Protein AF-A0A1V8U234-F1 (afdb_monomer_lite)

Secondary structure (DSSP, 8-state):
---EEEEEEEEEEEEE-SSPPSBTTB--EEEEEEEEEEPTTS-EEE-TTEEEEEEE--GGG-TTTSEEEE-STT--EEEEESS-EEEEEEEEETT--GGG-EEEEEEE-SSS-SEEEEEEEEEESS--THHHHHHHHTS-------------------------------S---HHHHHHHGGGS-HHHHHHHHHHHHHH--TT--EEEETTTTEEEE-GGGS-HHHHHHHHHHHH--S-STTTEEEEEEE--HHHHHHTTSS-EEEEEEEGGG----S-GGGEEEEEESTT-TTS--EEEEEETTT--EEEEEETTSTTEEEEEGGG-S-HHHHHTTTS--EEE-GGG--TTS-TTGGG--EE-SS---TTS--

pLDDT: mean 82.85, std 17.62, range [24.89, 98.62]

Radius of gyration: 27.38 Å; chains: 1; bounding box: 75×71×63 Å

Structure (mmCIF, N/CA/C/O backbone):
data_AF-A0A1V8U234-F1
#
_entry.id   AF-A0A1V8U234-F1
#
loop_
_atom_site.group_PDB
_atom_site.id
_atom_site.type_symbol
_atom_site.label_atom_id
_atom_site.label_alt_id
_atom_site.label_comp_id
_atom_site.label_asym_id
_atom_site.label_entity_id
_atom_site.label_seq_id
_atom_site.pdbx_PDB_ins_code
_atom_site.Cartn_x
_atom_site.Cartn_y
_atom_site.Cartn_z
_atom_site.occupancy
_atom_site.B_iso_or_equiv
_atom_site.auth_seq_id
_atom_site.auth_comp_id
_atom_site.auth_asym_id
_atom_site.auth_atom_id
_atom_site.pdbx_PDB_model_num
ATOM 1 N N . MET A 1 1 ? 33.376 5.254 -7.070 1.00 62.22 1 MET A N 1
ATOM 2 C CA . MET A 1 1 ? 32.441 5.385 -8.199 1.00 62.22 1 MET A CA 1
ATOM 3 C C . MET A 1 1 ? 31.078 5.696 -7.618 1.00 62.22 1 MET A C 1
ATOM 5 O O . MET A 1 1 ? 30.794 5.140 -6.557 1.00 62.22 1 MET A O 1
ATOM 9 N N . PRO A 1 2 ? 30.295 6.611 -8.207 1.00 80.62 2 PRO A N 1
ATOM 10 C C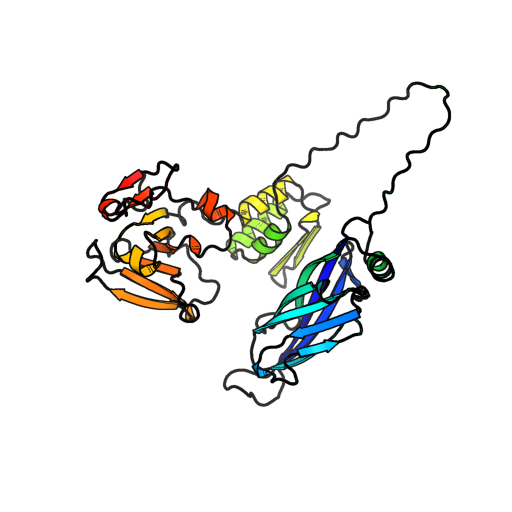A . PRO A 1 2 ? 28.938 6.859 -7.734 1.00 80.62 2 PRO A CA 1
ATOM 11 C C . PRO A 1 2 ? 28.095 5.583 -7.801 1.00 80.62 2 PRO A C 1
ATOM 13 O O . PRO A 1 2 ? 28.374 4.679 -8.593 1.00 80.62 2 PRO A O 1
ATOM 16 N N . ASP A 1 3 ? 27.076 5.521 -6.950 1.00 86.75 3 ASP A N 1
ATOM 17 C CA . ASP A 1 3 ? 26.073 4.465 -7.011 1.00 86.75 3 ASP A CA 1
ATOM 18 C C . ASP A 1 3 ? 25.327 4.541 -8.345 1.00 86.75 3 ASP A C 1
ATOM 20 O O . ASP A 1 3 ? 25.022 5.624 -8.851 1.00 86.75 3 ASP A O 1
ATOM 24 N N . VAL A 1 4 ? 25.041 3.378 -8.920 1.00 88.44 4 VAL A N 1
ATOM 25 C CA . VAL A 1 4 ? 24.368 3.266 -10.214 1.00 88.44 4 VAL A CA 1
ATOM 26 C C . VAL A 1 4 ? 22.965 2.745 -9.982 1.00 88.44 4 VAL A C 1
ATOM 28 O O . VAL A 1 4 ? 22.791 1.665 -9.422 1.00 88.44 4 VAL A O 1
ATOM 31 N N . LYS A 1 5 ? 21.960 3.500 -10.421 1.00 87.12 5 LYS A N 1
ATOM 32 C CA . LYS A 1 5 ? 20.565 3.058 -10.398 1.00 87.12 5 LYS A CA 1
ATOM 33 C C . LYS A 1 5 ? 20.181 2.436 -11.734 1.00 87.12 5 LYS A C 1
ATOM 35 O O . LYS A 1 5 ? 20.564 2.949 -12.788 1.00 87.12 5 LYS A O 1
ATOM 40 N N . ARG A 1 6 ? 19.431 1.342 -11.695 1.00 88.56 6 ARG A N 1
ATOM 41 C CA . ARG A 1 6 ? 18.785 0.745 -12.868 1.00 88.56 6 ARG A CA 1
ATOM 42 C C . ARG A 1 6 ? 17.349 0.397 -12.533 1.00 88.56 6 ARG A C 1
ATOM 44 O O . ARG A 1 6 ? 16.979 0.306 -11.365 1.00 88.56 6 ARG A O 1
ATOM 51 N N . THR A 1 7 ? 16.585 0.172 -13.583 1.00 89.19 7 THR A N 1
ATOM 52 C CA . THR A 1 7 ? 15.202 -0.251 -13.499 1.00 89.19 7 THR A CA 1
ATOM 53 C C . THR A 1 7 ? 15.121 -1.689 -13.990 1.00 89.19 7 THR A C 1
ATOM 55 O O . THR A 1 7 ? 15.463 -1.969 -15.137 1.00 89.19 7 THR A O 1
ATOM 58 N N . VAL A 1 8 ? 14.719 -2.605 -13.114 1.00 92.88 8 VAL A N 1
ATOM 59 C CA . VAL A 1 8 ? 14.462 -4.007 -13.454 1.00 92.88 8 VAL A CA 1
ATOM 60 C C . VAL A 1 8 ? 12.980 -4.154 -13.757 1.00 92.88 8 VAL A C 1
ATOM 62 O O . VAL A 1 8 ? 12.147 -3.806 -12.923 1.00 92.88 8 VAL A O 1
ATOM 65 N N . ARG A 1 9 ? 12.643 -4.679 -14.932 1.00 92.00 9 ARG A N 1
ATOM 66 C CA . ARG A 1 9 ? 11.273 -5.033 -15.296 1.00 92.00 9 ARG A CA 1
ATOM 67 C C . ARG A 1 9 ? 11.098 -6.544 -15.212 1.00 92.00 9 ARG A C 1
ATOM 69 O O . ARG A 1 9 ? 11.869 -7.301 -15.799 1.00 92.00 9 ARG A O 1
ATOM 76 N N . VAL A 1 10 ? 10.082 -6.960 -14.469 1.00 96.19 10 VAL A N 1
ATOM 77 C CA . VAL A 1 10 ? 9.633 -8.345 -14.341 1.00 96.19 10 VAL A CA 1
ATOM 78 C C . VAL A 1 10 ? 8.378 -8.489 -15.186 1.00 96.19 10 VAL A C 1
ATOM 80 O O . VAL A 1 10 ? 7.399 -7.795 -14.921 1.00 96.19 10 VAL A O 1
ATOM 83 N N . ILE A 1 11 ? 8.414 -9.354 -16.193 1.00 96.88 11 ILE A N 1
ATOM 84 C CA . ILE A 1 11 ? 7.283 -9.613 -17.091 1.00 96.88 11 ILE A CA 1
ATOM 85 C C . ILE A 1 11 ? 6.742 -10.994 -16.771 1.00 96.88 11 ILE A C 1
ATOM 87 O O . ILE A 1 11 ? 7.500 -11.967 -16.825 1.00 96.88 11 ILE A O 1
ATOM 91 N N . THR A 1 12 ? 5.449 -11.064 -16.479 1.00 96.62 12 THR A N 1
ATOM 92 C CA . THR A 1 12 ? 4.739 -12.297 -16.163 1.00 96.62 12 THR A CA 1
ATOM 93 C C . THR A 1 12 ? 3.673 -12.550 -17.207 1.00 96.62 12 THR A C 1
ATOM 95 O O . THR A 1 12 ? 2.811 -11.713 -17.454 1.00 96.62 12 THR A O 1
ATOM 98 N N . GLN A 1 13 ? 3.721 -13.730 -17.809 1.00 97.75 13 GLN A N 1
ATOM 99 C CA . GLN A 1 13 ? 2.705 -14.211 -18.734 1.00 97.75 13 GLN A CA 1
ATOM 100 C C . GLN A 1 13 ? 1.992 -15.398 -18.116 1.00 97.75 13 GLN A C 1
ATOM 102 O O . GLN A 1 13 ? 2.629 -16.260 -17.509 1.00 97.75 13 GLN A O 1
ATOM 107 N N . GLN A 1 14 ? 0.684 -15.485 -18.314 1.00 95.38 14 GLN A N 1
ATOM 108 C CA . GLN A 1 14 ? -0.130 -16.565 -17.780 1.00 95.38 14 GLN A CA 1
ATOM 109 C C . GLN A 1 14 ? -1.243 -16.970 -18.745 1.00 95.38 14 GLN A C 1
ATOM 111 O O . GLN A 1 14 ? -1.728 -16.180 -19.554 1.00 95.38 14 GLN A O 1
ATOM 116 N N . ARG A 1 15 ? -1.652 -18.235 -18.658 1.00 95.94 15 ARG A N 1
ATOM 117 C CA . ARG A 1 15 ? -2.829 -18.761 -19.353 1.00 95.94 15 ARG A CA 1
ATOM 118 C C . ARG A 1 15 ? -3.456 -19.905 -18.574 1.00 95.94 15 ARG A C 1
ATOM 120 O O . ARG A 1 15 ? -2.747 -20.674 -17.923 1.00 95.94 15 ARG A O 1
ATOM 127 N N . THR A 1 16 ? -4.768 -20.070 -18.700 1.00 94.69 16 THR A N 1
ATOM 128 C CA . THR A 1 16 ? -5.447 -21.299 -18.276 1.00 94.69 16 THR A CA 1
ATOM 129 C C . THR A 1 16 ? -4.976 -22.489 -19.108 1.00 94.69 16 THR A C 1
ATOM 131 O O . THR A 1 16 ? -4.555 -22.350 -20.257 1.00 94.69 16 THR A O 1
ATOM 134 N N . THR A 1 17 ? -5.016 -23.668 -18.501 1.00 94.62 17 THR A N 1
ATOM 135 C CA . THR A 1 17 ? -4.657 -24.944 -19.127 1.00 94.62 17 THR A CA 1
ATOM 136 C C . THR A 1 17 ? -5.837 -25.903 -19.057 1.00 94.62 17 THR A C 1
ATOM 138 O O . THR A 1 17 ? -6.695 -25.755 -18.189 1.00 94.62 17 THR A O 1
ATOM 141 N N . ASP A 1 18 ? -5.845 -26.908 -19.930 1.00 93.50 18 ASP A N 1
ATOM 142 C CA . ASP A 1 18 ? -6.872 -27.961 -19.948 1.00 93.50 18 ASP A CA 1
ATOM 143 C C . ASP A 1 18 ? -6.606 -29.075 -18.915 1.00 93.50 18 ASP A C 1
ATOM 145 O O . ASP A 1 18 ? -7.195 -30.154 -18.973 1.00 93.50 18 ASP A O 1
ATOM 149 N N . GLU A 1 19 ? -5.674 -28.852 -17.985 1.00 92.75 19 GLU A N 1
ATOM 150 C CA . GLU A 1 19 ? -5.349 -29.816 -16.938 1.00 92.75 19 GLU A CA 1
ATOM 151 C C . GLU A 1 19 ? -6.458 -29.885 -15.891 1.00 92.75 19 GLU A C 1
ATOM 153 O O . GLU A 1 19 ? -7.070 -28.876 -15.531 1.00 92.75 19 GLU A O 1
ATOM 158 N N . THR A 1 20 ? -6.696 -31.093 -15.376 1.00 89.81 20 THR A N 1
ATOM 159 C CA . THR A 1 20 ? -7.667 -31.313 -14.306 1.00 89.81 20 THR A CA 1
ATOM 160 C C . THR A 1 20 ? -7.315 -30.433 -13.101 1.00 89.81 20 THR A C 1
ATOM 162 O O . THR A 1 20 ? -6.185 -30.523 -12.616 1.00 89.81 20 THR A O 1
ATOM 165 N N . PRO A 1 21 ? -8.254 -29.614 -12.594 1.00 89.00 21 PRO A N 1
ATOM 166 C CA . PRO A 1 21 ? -8.040 -28.805 -11.401 1.00 89.00 21 PRO A CA 1
ATOM 167 C C . PRO A 1 21 ? -7.545 -29.640 -10.218 1.00 89.00 21 PRO A C 1
ATOM 169 O O . PRO A 1 21 ? -8.205 -30.594 -9.808 1.00 89.00 21 PRO A O 1
ATOM 172 N N . GLU A 1 22 ? -6.400 -29.263 -9.647 1.00 87.19 22 GLU A N 1
ATOM 173 C CA . GLU A 1 22 ? -5.920 -29.847 -8.386 1.00 87.19 22 GLU A CA 1
ATOM 174 C C . GLU A 1 22 ? -6.758 -29.372 -7.189 1.00 87.19 22 GLU A C 1
ATOM 176 O O . GLU A 1 22 ? -6.854 -30.068 -6.179 1.00 87.19 22 GLU A O 1
ATOM 181 N N . GLN A 1 23 ? -7.390 -28.202 -7.320 1.00 85.25 23 GLN A N 1
ATOM 182 C CA . GLN A 1 23 ? -8.265 -27.598 -6.325 1.00 85.25 23 GLN A CA 1
ATOM 183 C C . GLN A 1 23 ? -9.633 -27.312 -6.954 1.00 85.25 23 GLN A C 1
ATOM 185 O O . GLN A 1 23 ? -9.739 -26.645 -7.984 1.00 85.25 23 GLN A O 1
ATOM 190 N N . GLU A 1 24 ? -10.698 -27.803 -6.321 1.00 87.19 24 GLU A N 1
ATOM 191 C CA . GLU A 1 24 ? -12.065 -27.602 -6.804 1.00 87.19 24 GLU A CA 1
ATOM 192 C C . GLU A 1 24 ? -12.396 -26.104 -6.909 1.00 87.19 24 GLU A C 1
ATOM 194 O O . GLU A 1 24 ? -12.175 -25.341 -5.968 1.00 87.19 24 GLU A O 1
ATOM 199 N N . GLY A 1 25 ? -12.907 -25.686 -8.071 1.00 85.88 25 GLY A N 1
ATOM 200 C CA . GLY A 1 25 ? -13.257 -24.292 -8.362 1.00 85.88 25 GLY A CA 1
ATOM 201 C C . GLY A 1 25 ? -12.123 -23.425 -8.922 1.00 85.88 25 GLY A C 1
ATOM 202 O O . GLY A 1 25 ? -12.400 -22.300 -9.333 1.00 85.88 25 GLY A O 1
ATOM 203 N N . PHE A 1 26 ? -10.883 -23.926 -9.004 1.00 88.06 26 PHE A N 1
ATOM 204 C CA . PHE A 1 26 ? -9.732 -23.148 -9.477 1.00 88.06 26 PHE A CA 1
ATOM 205 C C . PHE A 1 26 ? -9.058 -23.810 -10.689 1.00 88.06 26 PHE A C 1
ATOM 207 O O . PHE A 1 26 ? -8.500 -24.900 -10.556 1.00 88.06 26 PHE A O 1
ATOM 214 N N . PRO A 1 27 ? -9.085 -23.186 -11.883 1.00 92.06 27 PRO A N 1
ATOM 215 C CA . PRO A 1 27 ? -8.446 -23.760 -13.061 1.00 92.06 27 PRO A CA 1
ATOM 216 C C . PRO A 1 27 ? -6.921 -23.758 -12.917 1.00 92.06 27 PRO A C 1
ATOM 218 O O . PRO A 1 27 ? -6.332 -22.803 -12.409 1.00 92.06 27 PRO A O 1
ATOM 221 N N . MET A 1 28 ? -6.272 -24.798 -13.439 1.00 95.44 28 MET A N 1
ATOM 222 C CA . MET A 1 28 ? -4.815 -24.827 -13.544 1.00 95.44 28 MET A CA 1
ATOM 223 C C . MET A 1 28 ? -4.338 -23.783 -14.551 1.00 95.44 28 MET A C 1
ATOM 225 O O . MET A 1 28 ? -4.872 -23.681 -15.662 1.00 95.44 28 MET A O 1
ATOM 229 N N . ARG A 1 29 ? -3.295 -23.034 -14.193 1.00 95.50 29 ARG A N 1
ATOM 230 C CA . ARG A 1 29 ? -2.654 -22.057 -15.073 1.00 95.50 29 ARG A CA 1
ATOM 231 C C . ARG A 1 29 ? -1.194 -22.387 -15.282 1.00 95.50 29 ARG A C 1
ATOM 233 O O . ARG A 1 29 ? -0.513 -22.813 -14.357 1.00 95.50 29 ARG A O 1
ATOM 240 N N . ALA A 1 30 ? -0.725 -22.155 -16.500 1.00 97.69 30 ALA A N 1
ATOM 241 C CA . ALA A 1 30 ? 0.689 -22.116 -16.825 1.00 97.69 30 ALA A CA 1
ATOM 242 C C . ALA A 1 30 ? 1.126 -20.658 -16.839 1.00 97.69 30 ALA A C 1
ATOM 244 O O . ALA A 1 30 ? 0.486 -19.833 -17.494 1.00 97.69 30 ALA A O 1
ATOM 245 N N . TRP A 1 31 ? 2.218 -20.361 -16.150 1.00 97.75 31 TRP A N 1
ATOM 246 C CA . TRP A 1 31 ? 2.775 -19.023 -16.077 1.00 97.75 31 TRP A CA 1
ATOM 247 C C . TRP A 1 31 ? 4.287 -19.050 -16.270 1.00 97.75 31 TRP A C 1
ATOM 249 O O . TRP A 1 31 ? 4.960 -20.055 -16.020 1.00 97.75 31 TRP A O 1
ATOM 259 N N . ASN A 1 32 ? 4.821 -17.947 -16.775 1.00 98.31 32 ASN A N 1
ATOM 260 C CA . ASN A 1 32 ? 6.251 -17.742 -16.907 1.00 98.31 32 ASN A CA 1
ATOM 261 C C . ASN A 1 32 ? 6.622 -16.313 -16.530 1.00 98.31 32 ASN A C 1
ATOM 263 O O . ASN A 1 32 ? 5.807 -15.406 -16.681 1.00 98.31 32 ASN A O 1
ATOM 267 N N . ILE A 1 33 ? 7.828 -16.144 -15.993 1.00 98.62 33 ILE A N 1
ATOM 268 C CA . ILE A 1 33 ? 8.303 -14.866 -15.459 1.00 98.62 33 ILE A CA 1
ATOM 269 C C . ILE A 1 33 ? 9.708 -14.631 -15.978 1.00 98.62 33 ILE A C 1
ATOM 271 O O . ILE A 1 33 ? 10.549 -15.522 -15.864 1.00 98.62 33 ILE A O 1
ATOM 275 N N . SER A 1 34 ? 9.957 -13.453 -16.544 1.00 98.19 34 SER A N 1
ATOM 276 C CA . SER A 1 34 ? 11.246 -13.064 -17.118 1.00 98.19 34 SER A CA 1
ATOM 277 C C . SER A 1 34 ? 11.719 -11.707 -16.594 1.00 98.19 34 SER A C 1
ATOM 279 O O . SER A 1 34 ? 10.911 -10.853 -16.230 1.00 98.19 34 SER A O 1
ATOM 281 N N . ILE A 1 35 ? 13.039 -11.524 -16.532 1.00 98.00 35 ILE A N 1
ATOM 282 C CA . ILE A 1 35 ? 13.708 -10.369 -15.926 1.00 98.00 35 ILE A CA 1
ATOM 283 C C . ILE A 1 35 ? 14.511 -9.620 -16.988 1.00 98.00 35 ILE A C 1
ATOM 285 O O . ILE A 1 35 ? 15.411 -10.182 -17.619 1.00 98.00 35 ILE A O 1
ATOM 289 N N . HIS A 1 36 ? 14.227 -8.327 -17.121 1.00 96.94 36 HIS A N 1
ATOM 290 C CA . HIS A 1 36 ? 14.858 -7.420 -18.080 1.00 96.94 36 HIS A CA 1
ATOM 291 C C . HIS A 1 36 ? 15.327 -6.143 -17.389 1.00 96.94 36 HIS A C 1
ATOM 293 O O . HIS A 1 36 ? 14.846 -5.783 -16.314 1.00 96.94 36 HIS A O 1
ATOM 299 N N . LEU A 1 37 ? 16.260 -5.433 -18.015 1.00 91.62 37 LEU A N 1
ATOM 300 C CA . LEU A 1 37 ? 16.572 -4.051 -17.666 1.00 91.62 37 LEU A CA 1
ATOM 301 C C . LEU A 1 37 ? 15.787 -3.122 -18.582 1.00 91.62 37 LEU A C 1
ATOM 303 O O . LEU A 1 37 ? 15.820 -3.288 -19.797 1.00 91.62 37 LEU A O 1
ATOM 307 N N . LEU A 1 38 ? 15.123 -2.132 -17.999 1.00 83.19 38 LEU A N 1
ATOM 308 C CA . LEU A 1 38 ? 14.470 -1.064 -18.742 1.00 83.19 38 LEU A CA 1
ATOM 309 C C . LEU A 1 38 ? 15.457 0.095 -18.905 1.00 83.19 38 LEU A C 1
ATOM 311 O O . LEU A 1 38 ? 15.962 0.637 -17.914 1.00 83.19 38 LEU A O 1
ATOM 315 N N . THR A 1 39 ? 15.757 0.462 -20.148 1.00 81.25 39 THR A N 1
ATOM 316 C CA . THR A 1 39 ? 16.602 1.623 -20.440 1.00 81.25 39 THR A CA 1
ATOM 317 C C . THR A 1 39 ? 15.828 2.927 -20.226 1.00 81.25 39 THR A C 1
ATOM 319 O O . THR A 1 39 ? 14.596 2.936 -20.238 1.00 81.25 39 THR A O 1
ATOM 322 N N . PRO A 1 40 ? 16.523 4.073 -20.109 1.00 72.06 40 PRO A N 1
ATOM 323 C CA . PRO A 1 40 ? 15.863 5.378 -20.109 1.00 72.06 40 PRO A CA 1
ATOM 324 C C . PRO A 1 40 ? 15.056 5.684 -21.383 1.00 72.06 40 PRO A C 1
ATOM 326 O O . PRO A 1 40 ? 14.184 6.542 -21.339 1.00 72.06 40 PRO A O 1
ATOM 329 N N . SER A 1 41 ? 15.350 5.018 -22.509 1.00 71.69 41 SER A N 1
ATOM 330 C CA . SER A 1 41 ? 14.586 5.129 -23.762 1.00 71.69 41 SER A CA 1
ATOM 331 C C . SER A 1 41 ? 13.332 4.247 -23.797 1.00 71.69 41 SER A C 1
ATOM 333 O O . SER A 1 41 ? 12.556 4.360 -24.740 1.00 71.69 41 SER A O 1
ATOM 335 N N . GLY A 1 42 ? 13.119 3.396 -22.786 1.00 74.00 42 GLY A N 1
ATOM 336 C CA . GLY A 1 42 ? 11.996 2.457 -22.721 1.00 74.00 42 GLY A CA 1
ATOM 337 C C . GLY A 1 42 ? 12.271 1.091 -23.359 1.00 74.00 42 GLY A C 1
ATOM 338 O O . GLY A 1 42 ? 11.374 0.255 -23.410 1.00 74.00 42 GLY A O 1
ATOM 339 N N . ASP A 1 43 ? 13.499 0.836 -23.816 1.00 80.25 43 ASP A N 1
ATOM 340 C CA . ASP A 1 43 ? 13.883 -0.445 -24.407 1.00 80.25 43 ASP A CA 1
ATOM 341 C C . ASP A 1 43 ? 14.121 -1.504 -23.323 1.00 80.25 43 ASP A C 1
ATOM 343 O O . ASP A 1 43 ? 14.662 -1.217 -22.249 1.00 80.25 43 ASP A O 1
ATOM 347 N N . LEU A 1 44 ? 13.766 -2.754 -23.628 1.00 87.00 44 LEU A N 1
ATOM 348 C CA . LEU A 1 44 ? 14.076 -3.905 -22.785 1.00 87.00 44 LEU A CA 1
ATOM 349 C C . LEU A 1 44 ? 15.403 -4.521 -23.210 1.00 87.00 44 LEU A C 1
ATOM 351 O O . LEU A 1 44 ? 15.549 -5.013 -24.329 1.00 87.00 44 LEU A O 1
ATOM 355 N N . LEU A 1 45 ? 16.364 -4.519 -22.294 1.00 90.81 45 LEU A N 1
ATOM 356 C CA . LEU A 1 45 ? 17.649 -5.176 -22.470 1.00 90.81 45 LEU A CA 1
ATOM 357 C C . LEU A 1 45 ? 17.745 -6.434 -21.602 1.00 90.81 45 LEU A C 1
ATOM 359 O O . LEU A 1 45 ? 17.212 -6.463 -20.486 1.00 90.81 45 LEU A O 1
ATOM 363 N N . PRO A 1 46 ? 18.493 -7.458 -22.053 1.00 95.06 46 PRO A N 1
ATOM 364 C CA . PRO A 1 46 ? 18.857 -8.579 -21.201 1.00 95.06 46 PRO A CA 1
ATOM 365 C C . PRO A 1 46 ? 19.535 -8.088 -19.917 1.00 95.06 46 PRO A C 1
ATOM 367 O O . PRO A 1 46 ? 20.414 -7.228 -19.952 1.00 95.06 46 PRO A O 1
ATOM 370 N N . ALA A 1 47 ? 19.153 -8.649 -18.769 1.00 96.25 47 ALA A N 1
ATOM 371 C CA . ALA A 1 47 ? 19.684 -8.230 -17.474 1.00 96.25 47 ALA A CA 1
ATOM 372 C C . ALA A 1 47 ? 21.078 -8.828 -17.174 1.00 96.25 47 ALA A C 1
ATOM 374 O O . ALA A 1 47 ? 21.277 -9.522 -16.178 1.00 96.25 47 ALA A O 1
ATOM 375 N N . THR A 1 48 ? 22.055 -8.550 -18.045 1.00 95.44 48 THR A N 1
ATOM 376 C CA . THR A 1 48 ? 23.437 -9.080 -18.012 1.00 95.44 48 THR A CA 1
ATOM 377 C C . THR A 1 48 ? 24.250 -8.635 -16.796 1.00 95.44 48 THR A C 1
ATOM 379 O O . THR A 1 48 ? 25.281 -9.230 -16.490 1.00 95.44 48 THR A O 1
ATOM 382 N N . CYS A 1 49 ? 23.791 -7.621 -16.056 1.00 95.19 49 CYS A N 1
ATOM 383 C CA . CYS A 1 49 ? 24.412 -7.207 -14.797 1.00 95.19 49 CYS A CA 1
ATOM 384 C C . CYS A 1 49 ? 24.207 -8.213 -13.648 1.00 95.19 49 CYS A C 1
ATOM 386 O O . CYS A 1 49 ? 24.847 -8.076 -12.600 1.00 95.19 49 CYS A O 1
ATOM 388 N N . TYR A 1 50 ? 23.370 -9.236 -13.845 1.00 97.44 50 TYR A N 1
ATOM 389 C CA . TYR A 1 50 ? 23.170 -10.343 -12.917 1.00 97.44 50 TYR A CA 1
ATOM 390 C C . TYR A 1 50 ? 23.780 -11.638 -13.455 1.00 97.44 50 TYR A C 1
ATOM 392 O O . TYR A 1 50 ? 23.616 -11.984 -14.618 1.00 97.44 50 TYR A O 1
ATOM 400 N N . GLU A 1 51 ? 24.454 -12.391 -12.586 1.00 96.19 51 GLU A N 1
ATOM 401 C CA . GLU A 1 51 ? 24.987 -13.725 -12.918 1.00 96.19 51 GLU A CA 1
ATOM 402 C C . GLU A 1 51 ? 24.004 -14.851 -12.571 1.00 96.19 51 GLU A C 1
ATOM 404 O O . GLU A 1 51 ? 24.171 -15.999 -12.989 1.00 96.19 51 GLU A O 1
ATOM 409 N N . LYS A 1 52 ? 23.009 -14.552 -11.726 1.00 97.25 52 LYS A N 1
ATOM 410 C CA . LYS A 1 52 ? 22.077 -15.544 -11.196 1.00 97.25 52 LYS A CA 1
ATOM 411 C C . LYS A 1 52 ? 20.815 -14.886 -10.645 1.00 97.25 52 LYS A C 1
ATOM 413 O O . LYS A 1 52 ? 20.900 -13.937 -9.869 1.00 97.25 52 LYS A O 1
ATOM 418 N N . VAL A 1 53 ? 19.668 -15.473 -10.963 1.00 98.50 53 VAL A N 1
ATOM 419 C CA . VAL A 1 53 ? 18.357 -15.150 -10.393 1.00 98.50 53 VAL A CA 1
ATOM 420 C C . VAL A 1 53 ? 17.811 -16.371 -9.667 1.00 98.50 53 VAL A C 1
ATOM 422 O O . VAL A 1 53 ? 17.929 -17.495 -10.157 1.00 98.50 53 VAL A O 1
ATOM 425 N N . VAL A 1 54 ? 17.231 -16.169 -8.486 1.00 98.25 54 VAL A N 1
ATOM 426 C CA . VAL A 1 54 ? 16.567 -17.223 -7.719 1.00 98.25 54 VAL A CA 1
ATOM 427 C C . VAL A 1 54 ? 15.126 -16.832 -7.429 1.00 98.25 54 VAL A C 1
ATOM 429 O O . VAL A 1 54 ? 14.888 -15.849 -6.737 1.00 98.25 54 VAL A O 1
ATOM 432 N N . TYR A 1 55 ? 14.181 -17.643 -7.888 1.00 98.44 55 TYR A N 1
ATOM 433 C CA . TYR A 1 55 ? 12.765 -17.508 -7.551 1.00 98.44 55 TYR A CA 1
ATOM 434 C C . TYR A 1 55 ? 12.457 -18.329 -6.298 1.00 98.44 55 TYR A C 1
ATOM 436 O O . TYR A 1 55 ? 12.771 -19.526 -6.250 1.00 98.44 55 TYR A O 1
ATOM 444 N N . LEU A 1 56 ? 11.875 -17.682 -5.284 1.00 96.25 56 LEU A N 1
ATOM 445 C CA . LEU A 1 56 ? 11.399 -18.317 -4.054 1.00 96.25 56 LEU A CA 1
ATOM 446 C C . LEU A 1 56 ? 9.883 -18.501 -4.119 1.00 96.25 56 LEU A C 1
ATOM 448 O O . LEU A 1 56 ? 9.134 -17.641 -3.672 1.00 96.25 56 LEU A O 1
ATOM 452 N N . LEU A 1 57 ? 9.445 -19.613 -4.701 1.00 96.00 57 LEU A N 1
ATOM 453 C CA . LEU A 1 57 ? 8.029 -19.934 -4.846 1.00 96.00 57 LEU A CA 1
ATOM 454 C C . LEU A 1 57 ? 7.395 -20.325 -3.508 1.00 96.00 57 LEU A C 1
ATOM 456 O O . LEU A 1 57 ? 8.082 -20.704 -2.555 1.00 96.00 57 LEU A O 1
ATOM 460 N N . HIS A 1 58 ? 6.064 -20.302 -3.481 1.00 92.94 58 HIS A N 1
ATOM 461 C CA . HIS A 1 58 ? 5.269 -20.744 -2.342 1.00 92.94 58 HIS A CA 1
ATOM 462 C C . HIS A 1 58 ? 5.590 -22.198 -1.927 1.00 92.94 58 HIS A C 1
ATOM 464 O O . HIS A 1 58 ? 5.946 -23.049 -2.748 1.00 92.94 58 HIS A O 1
ATOM 470 N N . GLU A 1 59 ? 5.436 -22.515 -0.639 1.00 92.12 59 GLU A N 1
ATOM 471 C CA . GLU A 1 59 ? 5.802 -23.818 -0.056 1.00 92.12 59 GLU A CA 1
ATOM 472 C C . GLU A 1 59 ? 5.059 -25.016 -0.673 1.00 92.12 59 GLU A C 1
ATOM 474 O O . GLU A 1 59 ? 5.579 -26.134 -0.693 1.00 92.12 59 GLU A O 1
ATOM 479 N N . THR A 1 60 ? 3.882 -24.773 -1.254 1.00 91.12 60 THR A N 1
ATOM 480 C CA . THR A 1 60 ? 3.057 -25.775 -1.950 1.00 91.12 60 THR A CA 1
ATOM 481 C C . THR A 1 60 ? 3.757 -26.400 -3.159 1.00 91.12 60 THR A C 1
ATOM 483 O O . THR A 1 60 ? 3.456 -27.537 -3.514 1.00 91.12 60 THR A O 1
ATOM 486 N N . PHE A 1 61 ? 4.750 -25.730 -3.755 1.00 92.25 61 PHE A N 1
ATOM 487 C CA . PHE A 1 61 ? 5.572 -26.298 -4.832 1.00 92.25 61 PHE A CA 1
ATOM 488 C C . PHE A 1 61 ? 6.530 -27.400 -4.336 1.00 92.25 61 PHE A C 1
ATOM 490 O O . PHE A 1 61 ? 7.097 -28.160 -5.133 1.00 92.25 61 PHE A O 1
ATOM 497 N N . GLY A 1 62 ? 6.680 -27.530 -3.015 1.00 91.94 62 GLY A N 1
ATOM 498 C CA . GLY A 1 62 ? 7.496 -28.529 -2.346 1.00 91.94 62 GLY A CA 1
ATOM 499 C C . GLY A 1 62 ? 8.988 -28.176 -2.322 1.00 91.94 62 GLY A C 1
ATOM 500 O O . GLY A 1 62 ? 9.465 -27.328 -3.081 1.00 91.94 62 GLY A O 1
ATOM 501 N N . PRO A 1 63 ? 9.784 -28.878 -1.498 1.00 89.62 63 PRO A N 1
ATOM 502 C CA . PRO A 1 63 ? 11.169 -28.502 -1.196 1.00 89.62 63 PRO A CA 1
ATOM 503 C C . PRO A 1 63 ? 12.102 -28.513 -2.414 1.00 89.62 63 PRO A C 1
ATOM 505 O O . PRO A 1 63 ? 13.142 -27.863 -2.404 1.00 89.62 63 PRO A O 1
ATOM 508 N N . LYS A 1 64 ? 11.740 -29.245 -3.477 1.00 89.44 64 LYS A N 1
ATOM 509 C CA . LYS A 1 64 ? 12.525 -29.316 -4.716 1.00 89.44 64 LYS A CA 1
ATOM 510 C C . LYS A 1 64 ? 12.279 -28.142 -5.666 1.00 89.44 64 LYS A C 1
ATOM 512 O O . LYS A 1 64 ? 13.186 -27.801 -6.413 1.00 89.44 64 LYS A O 1
ATOM 517 N N . ARG A 1 65 ? 11.071 -27.564 -5.669 1.00 92.50 65 ARG A N 1
ATOM 518 C CA . ARG A 1 65 ? 10.659 -26.523 -6.630 1.00 92.50 65 ARG A CA 1
ATOM 519 C C . ARG A 1 65 ? 10.419 -25.162 -5.986 1.00 92.50 65 ARG A C 1
ATOM 521 O O . ARG A 1 65 ? 10.392 -24.175 -6.707 1.00 92.50 65 ARG A O 1
ATOM 528 N N . MET A 1 66 ? 10.328 -25.082 -4.656 1.00 94.88 66 MET A N 1
ATOM 529 C CA . MET A 1 66 ? 10.181 -23.810 -3.934 1.00 94.88 66 MET A CA 1
ATOM 530 C C . MET A 1 66 ? 11.354 -22.844 -4.161 1.00 94.88 66 MET A C 1
ATOM 532 O O . MET A 1 66 ? 11.209 -21.646 -3.978 1.00 94.88 66 MET A O 1
ATOM 536 N N . ARG A 1 67 ? 12.538 -23.344 -4.540 1.00 97.56 67 ARG A N 1
ATOM 537 C CA . ARG A 1 67 ? 13.718 -22.520 -4.823 1.00 97.56 67 ARG A CA 1
ATOM 538 C C . ARG A 1 67 ? 14.308 -22.913 -6.167 1.00 97.56 67 ARG A C 1
ATOM 540 O O . ARG A 1 67 ? 14.973 -23.941 -6.265 1.00 97.56 67 ARG A O 1
ATOM 547 N N . GLN A 1 68 ? 14.119 -22.076 -7.181 1.00 98.00 68 GLN A N 1
ATOM 548 C CA . GLN A 1 68 ? 14.609 -22.340 -8.538 1.00 98.00 68 GLN A CA 1
ATOM 549 C C . GLN A 1 68 ? 15.627 -21.289 -8.953 1.00 98.00 68 GLN A C 1
ATOM 551 O O . GLN A 1 68 ? 15.436 -20.107 -8.700 1.00 98.00 68 GLN A O 1
ATOM 556 N N . THR A 1 69 ? 16.740 -21.723 -9.545 1.00 98.19 69 THR A N 1
ATOM 557 C CA . THR A 1 69 ? 17.889 -20.865 -9.864 1.00 98.19 69 THR A CA 1
ATOM 558 C C . THR A 1 69 ? 18.158 -20.857 -11.362 1.00 98.19 69 THR A C 1
ATOM 560 O O . THR A 1 69 ? 18.328 -21.917 -11.957 1.00 98.19 69 THR A O 1
ATOM 563 N N . PHE A 1 70 ? 18.295 -19.665 -11.932 1.00 98.44 70 PHE A N 1
ATOM 564 C CA . PHE A 1 70 ? 18.567 -19.421 -13.345 1.00 98.44 70 PHE A CA 1
ATOM 565 C C . PHE A 1 70 ? 19.828 -18.567 -13.476 1.00 98.44 70 PHE A C 1
ATOM 567 O O . PHE A 1 70 ? 20.085 -17.719 -12.625 1.00 98.44 70 PHE A O 1
ATOM 574 N N . LYS A 1 71 ? 20.643 -18.809 -14.507 1.00 97.81 71 LYS A N 1
ATOM 575 C CA . LYS A 1 71 ? 21.965 -18.169 -14.680 1.00 97.81 71 LYS A CA 1
ATOM 576 C C . LYS A 1 71 ? 22.135 -17.425 -16.006 1.00 97.81 71 LYS A C 1
ATOM 578 O O . LYS A 1 71 ? 23.171 -16.818 -16.228 1.00 97.81 71 LYS A O 1
ATOM 583 N N . GLU A 1 72 ? 21.125 -17.475 -16.863 1.00 96.56 72 GLU A N 1
ATOM 584 C CA . GLU A 1 72 ? 21.158 -16.915 -18.213 1.00 96.56 72 GLU A CA 1
ATOM 585 C C . GLU A 1 72 ? 19.968 -15.958 -18.373 1.00 96.56 72 GLU A C 1
ATOM 587 O O . GLU A 1 72 ? 18.841 -16.366 -18.063 1.00 96.56 72 GLU A O 1
ATOM 592 N N . PRO A 1 73 ? 20.172 -14.714 -18.846 1.00 96.25 73 PRO A N 1
ATOM 593 C CA . PRO A 1 73 ? 19.080 -13.825 -19.224 1.00 96.25 73 PRO A CA 1
ATOM 594 C C . PRO A 1 73 ? 18.179 -14.448 -20.311 1.00 96.25 73 PRO A C 1
ATOM 596 O O . PRO A 1 73 ? 18.682 -15.155 -21.183 1.00 96.25 73 PRO A O 1
ATOM 599 N N . PRO A 1 74 ? 16.859 -14.188 -20.297 1.00 97.88 74 PRO A N 1
ATOM 600 C CA . PRO A 1 74 ? 16.132 -13.299 -19.387 1.00 97.88 74 PRO A CA 1
ATOM 601 C C . PRO A 1 74 ? 15.664 -14.005 -18.099 1.00 97.88 74 PRO A C 1
ATOM 603 O O . PRO A 1 74 ? 14.667 -13.622 -17.495 1.00 97.88 74 PRO A O 1
ATOM 606 N N . PHE A 1 75 ? 16.381 -15.046 -17.662 1.00 98.44 75 PHE A N 1
ATOM 607 C CA . PHE A 1 75 ? 16.145 -15.774 -16.413 1.00 98.44 75 PHE A CA 1
ATOM 608 C C . PHE A 1 75 ? 14.734 -16.353 -16.296 1.00 98.44 75 PHE A C 1
ATOM 610 O O . PHE A 1 75 ? 14.154 -16.362 -15.210 1.00 98.44 75 PHE A O 1
ATOM 617 N N . THR A 1 76 ? 14.176 -16.823 -17.413 1.00 98.62 76 THR A N 1
ATOM 618 C CA . THR A 1 76 ? 12.773 -17.227 -17.465 1.00 98.62 76 THR A CA 1
ATOM 619 C C . THR A 1 76 ? 12.499 -18.480 -16.644 1.00 98.62 76 THR A C 1
ATOM 621 O O . THR A 1 76 ? 13.013 -19.558 -16.952 1.00 98.62 76 THR A O 1
ATOM 624 N N . ILE A 1 77 ? 11.619 -18.359 -15.653 1.00 98.38 77 ILE A N 1
ATOM 625 C CA . ILE A 1 77 ? 10.993 -19.502 -14.982 1.00 98.38 77 ILE A CA 1
ATOM 626 C C . ILE A 1 77 ? 9.690 -19.867 -15.690 1.00 98.38 77 ILE A C 1
ATOM 628 O O . ILE A 1 77 ? 8.976 -18.988 -16.160 1.00 98.38 77 ILE A O 1
ATOM 632 N N . HIS A 1 78 ? 9.381 -21.161 -15.748 1.00 98.19 78 HIS A N 1
ATOM 633 C CA . HIS A 1 78 ? 8.102 -21.681 -16.220 1.00 98.19 78 HIS A CA 1
ATOM 634 C C . HIS A 1 78 ? 7.535 -22.605 -15.150 1.00 98.19 78 HIS A C 1
ATOM 636 O O . HIS A 1 78 ? 8.225 -23.530 -14.719 1.00 98.19 78 HIS A O 1
ATOM 642 N N . GLU A 1 79 ? 6.291 -22.385 -14.748 1.00 97.38 79 GLU A N 1
ATOM 643 C CA . GLU A 1 79 ? 5.612 -23.237 -13.776 1.00 97.38 79 GLU A CA 1
ATOM 644 C C . GLU A 1 79 ? 4.109 -23.308 -14.043 1.00 97.38 79 GLU A C 1
ATOM 646 O O . GLU A 1 79 ? 3.561 -22.630 -14.919 1.00 97.38 79 GLU A O 1
ATOM 651 N N . LYS A 1 80 ? 3.447 -24.188 -13.293 1.00 96.12 80 LYS A N 1
ATOM 652 C CA . LYS A 1 80 ? 1.999 -24.333 -13.280 1.00 96.12 80 LYS A CA 1
ATOM 653 C C . LYS A 1 80 ? 1.466 -24.285 -11.859 1.00 96.12 80 LYS A C 1
ATOM 655 O O . LYS A 1 80 ? 2.098 -24.778 -10.929 1.00 96.12 80 LYS A O 1
ATOM 660 N N . GLY A 1 81 ? 0.280 -23.718 -11.698 1.00 93.56 81 GLY A N 1
ATOM 661 C CA . GLY A 1 81 ? -0.411 -23.674 -10.417 1.00 93.56 81 GLY A CA 1
ATOM 662 C C . GLY A 1 81 ? -1.831 -23.148 -10.555 1.00 93.56 81 GLY A C 1
ATOM 663 O O . GLY A 1 81 ? -2.184 -22.531 -11.558 1.00 93.56 81 GLY A O 1
ATOM 664 N N . TRP A 1 82 ? -2.644 -23.418 -9.543 1.00 90.69 82 TRP A N 1
ATOM 665 C CA . TRP A 1 82 ? -4.036 -22.971 -9.458 1.00 90.69 82 TRP A CA 1
ATOM 666 C C . TRP A 1 82 ? -4.209 -21.716 -8.589 1.00 90.69 82 TRP A C 1
ATOM 668 O O . TRP A 1 82 ? -5.242 -21.057 -8.674 1.00 90.69 82 TRP A O 1
ATOM 678 N N . GLY A 1 83 ? -3.220 -21.392 -7.747 1.00 85.62 83 GLY A N 1
ATOM 679 C CA . GLY A 1 83 ? -3.296 -20.318 -6.754 1.00 85.62 83 GLY A CA 1
ATOM 680 C C . GLY A 1 83 ? -2.400 -19.121 -7.068 1.00 85.62 83 GLY A C 1
ATOM 681 O O . GLY A 1 83 ? -1.324 -19.282 -7.646 1.00 85.62 83 GLY A O 1
ATOM 682 N N . GLU A 1 84 ? -2.865 -17.945 -6.652 1.00 88.56 84 GLU A N 1
ATOM 683 C CA . GLU A 1 84 ? -2.117 -16.682 -6.634 1.00 88.56 84 GLU A CA 1
ATOM 684 C C . GLU A 1 84 ? -1.250 -16.606 -5.368 1.00 88.56 84 GLU A C 1
ATOM 686 O O . GLU A 1 84 ? -1.620 -17.179 -4.336 1.00 88.56 84 GLU A O 1
ATOM 691 N N . PHE A 1 85 ? -0.095 -15.944 -5.433 1.00 88.75 85 PHE A N 1
ATOM 692 C CA . PHE A 1 85 ? 0.801 -15.803 -4.281 1.00 88.75 85 PHE A CA 1
ATOM 693 C C . PHE A 1 85 ? 1.869 -14.724 -4.484 1.00 88.75 85 PHE A C 1
ATOM 695 O O . PHE A 1 85 ? 2.373 -14.520 -5.588 1.00 88.75 85 PHE A O 1
ATOM 702 N N . ASP A 1 86 ? 2.312 -14.142 -3.372 1.00 85.69 86 ASP A N 1
ATOM 703 C CA . ASP A 1 86 ? 3.515 -13.317 -3.325 1.00 85.69 86 ASP A CA 1
ATOM 704 C C . ASP A 1 86 ? 4.778 -14.185 -3.271 1.00 85.69 86 ASP A C 1
ATOM 706 O O . ASP A 1 86 ? 4.846 -15.194 -2.559 1.00 85.69 86 ASP A O 1
ATOM 710 N N . MET A 1 87 ? 5.823 -13.761 -3.977 1.00 89.81 87 MET A N 1
ATOM 711 C CA . MET A 1 87 ? 7.142 -14.377 -3.916 1.00 89.81 87 MET A CA 1
ATOM 712 C C . MET A 1 87 ? 8.280 -13.363 -3.934 1.00 89.81 87 MET A C 1
ATOM 714 O O . MET A 1 87 ? 8.161 -12.240 -4.419 1.00 89.81 87 MET A O 1
ATOM 718 N N . SER A 1 88 ? 9.440 -13.809 -3.453 1.00 94.12 88 SER A N 1
ATOM 719 C CA . SER A 1 88 ? 10.685 -13.052 -3.544 1.00 94.12 88 SER A CA 1
ATOM 720 C C . SER A 1 88 ? 11.555 -13.550 -4.700 1.00 94.12 88 SER A C 1
ATOM 722 O O . SER A 1 88 ? 11.808 -14.751 -4.837 1.00 94.12 88 SER A O 1
ATOM 724 N N . ILE A 1 89 ? 12.071 -12.615 -5.495 1.00 97.81 89 ILE A N 1
ATOM 725 C CA . ILE A 1 89 ? 13.035 -12.856 -6.571 1.00 97.81 89 ILE A CA 1
ATOM 726 C C . ILE A 1 89 ? 14.386 -12.302 -6.119 1.00 97.81 89 ILE A C 1
ATOM 728 O O . ILE A 1 89 ? 14.534 -11.102 -5.896 1.00 97.81 89 ILE A O 1
ATOM 732 N N . LEU A 1 90 ? 15.374 -13.179 -5.964 1.00 97.62 90 LEU A N 1
ATOM 733 C CA . LEU A 1 90 ? 16.721 -12.814 -5.536 1.00 97.62 90 LEU A CA 1
ATOM 734 C C . LEU A 1 90 ? 17.625 -12.650 -6.757 1.00 97.62 90 LEU A C 1
ATOM 736 O O . LEU A 1 90 ? 17.829 -13.601 -7.512 1.00 97.62 90 LEU A O 1
ATOM 740 N N . LEU A 1 91 ? 18.190 -11.465 -6.936 1.00 97.62 91 LEU A N 1
ATOM 741 C CA . LEU A 1 91 ? 19.070 -11.108 -8.040 1.00 97.62 91 LEU A CA 1
ATOM 742 C C . LEU A 1 91 ? 20.506 -10.991 -7.519 1.00 97.62 91 LEU A C 1
ATOM 744 O O . LEU A 1 91 ? 20.795 -10.160 -6.658 1.00 97.62 91 LEU A O 1
ATOM 748 N N . GLN A 1 92 ? 21.420 -11.815 -8.032 1.00 97.12 92 GLN A N 1
ATOM 749 C CA . GLN A 1 92 ? 22.840 -11.789 -7.676 1.00 97.12 92 GLN A CA 1
ATOM 750 C C . GLN A 1 92 ? 23.623 -11.004 -8.738 1.00 97.12 92 GLN A C 1
ATOM 752 O O . GLN A 1 92 ? 23.748 -11.491 -9.868 1.00 97.12 92 GLN A O 1
ATOM 757 N N . PRO A 1 93 ? 24.167 -9.816 -8.414 1.00 96.12 93 PRO A N 1
ATOM 758 C CA . PRO A 1 93 ? 24.994 -9.060 -9.348 1.00 96.12 93 PRO A CA 1
ATOM 759 C C . PRO A 1 93 ? 26.266 -9.823 -9.716 1.00 96.12 93 PRO A C 1
ATOM 761 O O . PRO A 1 93 ? 26.838 -10.510 -8.862 1.00 96.12 93 PRO A O 1
ATOM 764 N N . VAL A 1 94 ? 26.733 -9.650 -10.954 1.00 93.94 94 VAL A N 1
ATOM 765 C CA . VAL A 1 94 ? 27.987 -10.242 -11.451 1.00 93.94 94 VAL A CA 1
ATOM 766 C C . VAL A 1 94 ? 29.150 -9.896 -10.521 1.00 93.94 94 VAL A C 1
ATOM 768 O O . VAL A 1 94 ? 29.397 -8.726 -10.223 1.00 93.94 94 VAL A O 1
ATOM 771 N N . GLY A 1 95 ? 29.873 -10.914 -10.046 1.00 87.06 95 GLY A N 1
ATOM 772 C CA . GLY A 1 95 ? 31.026 -10.726 -9.156 1.00 87.06 95 GLY A CA 1
ATOM 773 C C . GLY A 1 95 ? 30.680 -10.175 -7.764 1.00 87.06 95 GLY A C 1
ATOM 774 O O . GLY A 1 95 ? 31.580 -9.862 -6.981 1.00 87.06 95 GLY A O 1
ATOM 775 N N . GLY A 1 96 ? 29.390 -10.048 -7.440 1.00 82.44 96 GLY A N 1
ATOM 776 C CA . GLY A 1 96 ? 28.911 -9.701 -6.111 1.00 82.44 96 GLY A CA 1
ATOM 777 C C . GLY A 1 96 ? 29.061 -10.875 -5.143 1.00 82.44 96 GLY A C 1
ATOM 778 O O . GLY A 1 96 ? 28.914 -12.036 -5.513 1.00 82.44 96 GLY A O 1
ATOM 779 N N . ASN A 1 97 ? 29.320 -10.586 -3.868 1.00 81.12 97 ASN A N 1
ATOM 780 C CA . ASN A 1 97 ? 29.195 -11.600 -2.820 1.00 81.12 97 ASN A CA 1
ATOM 781 C C . ASN A 1 97 ? 27.715 -11.778 -2.421 1.00 81.12 97 ASN A C 1
ATOM 783 O O . ASN A 1 97 ? 26.835 -11.066 -2.906 1.00 81.12 97 ASN A O 1
ATOM 787 N N . ARG A 1 98 ? 27.432 -12.695 -1.489 1.00 73.81 98 ARG A N 1
ATOM 788 C CA . ARG A 1 98 ? 26.064 -12.946 -1.000 1.00 73.81 98 ARG A CA 1
ATOM 789 C C . ARG A 1 98 ? 25.390 -11.712 -0.377 1.00 73.81 98 ARG A C 1
ATOM 791 O O . ARG A 1 98 ? 24.173 -11.628 -0.385 1.00 73.81 98 ARG A O 1
ATOM 798 N N . ASN A 1 99 ? 26.159 -10.745 0.128 1.00 78.31 99 ASN A N 1
ATOM 799 C CA . ASN A 1 99 ? 25.617 -9.510 0.710 1.00 78.31 99 ASN A CA 1
ATOM 800 C C . ASN A 1 99 ? 25.236 -8.467 -0.356 1.00 78.31 99 ASN A C 1
ATOM 802 O O . ASN A 1 99 ? 24.648 -7.446 -0.015 1.00 78.31 99 ASN A O 1
ATOM 806 N N . ALA A 1 100 ? 25.607 -8.693 -1.619 1.00 81.75 100 ALA A N 1
ATOM 807 C CA . ALA A 1 100 ? 25.223 -7.857 -2.753 1.00 81.75 100 ALA A CA 1
ATOM 808 C C . ALA A 1 100 ? 23.920 -8.329 -3.426 1.00 81.75 100 ALA A C 1
ATOM 810 O O . ALA A 1 100 ? 23.485 -7.697 -4.385 1.00 81.75 100 ALA A O 1
ATOM 811 N N . GLU A 1 101 ? 23.326 -9.430 -2.952 1.00 92.50 101 GLU A N 1
ATOM 812 C CA . GLU A 1 101 ? 22.041 -9.942 -3.433 1.00 92.50 101 GLU A CA 1
ATOM 813 C C . GLU A 1 101 ? 20.943 -8.886 -3.231 1.00 92.50 101 GLU A C 1
ATOM 815 O O . GLU A 1 101 ? 20.813 -8.293 -2.159 1.00 92.50 101 GLU A O 1
ATOM 820 N N . GLN A 1 102 ? 20.176 -8.627 -4.287 1.00 93.88 102 GLN A N 1
ATOM 821 C CA . GLN A 1 102 ? 19.033 -7.718 -4.281 1.00 93.88 102 GLN A CA 1
ATOM 822 C C . GLN A 1 102 ? 17.746 -8.545 -4.291 1.00 93.88 102 GLN A C 1
ATOM 824 O O . GLN A 1 102 ? 17.659 -9.526 -5.022 1.00 93.88 102 GLN A O 1
ATOM 829 N N . THR A 1 103 ? 16.744 -8.144 -3.511 1.00 94.25 103 THR A N 1
ATOM 830 C CA . THR A 1 103 ? 15.463 -8.858 -3.418 1.00 94.25 103 THR A CA 1
ATOM 831 C C . THR A 1 103 ? 14.346 -8.011 -4.002 1.00 94.25 103 THR A C 1
ATOM 833 O O . THR A 1 103 ? 14.151 -6.880 -3.562 1.00 94.25 103 THR A O 1
ATOM 836 N N . LEU A 1 104 ? 13.597 -8.574 -4.948 1.00 90.88 104 LEU A N 1
ATOM 837 C CA . LEU A 1 104 ? 12.351 -8.007 -5.460 1.00 90.88 104 LEU A CA 1
ATOM 838 C C . LEU A 1 104 ? 11.164 -8.786 -4.889 1.00 90.88 104 LEU A C 1
ATOM 840 O O . LEU A 1 104 ? 11.237 -10.011 -4.798 1.00 90.88 104 LEU A O 1
ATOM 844 N N . GLN A 1 105 ? 10.081 -8.095 -4.531 1.00 86.19 105 GLN A N 1
ATOM 845 C CA . GLN A 1 105 ? 8.793 -8.740 -4.252 1.00 86.19 105 GLN A CA 1
ATOM 846 C C . GLN A 1 105 ? 7.966 -8.777 -5.534 1.00 86.19 105 GLN A C 1
ATOM 848 O O . GLN A 1 105 ? 7.943 -7.801 -6.282 1.00 86.19 105 GLN A O 1
ATOM 853 N N . HIS A 1 106 ? 7.316 -9.900 -5.804 1.00 90.19 106 HIS A N 1
ATOM 854 C CA . HIS A 1 106 ? 6.513 -10.083 -7.001 1.00 90.19 106 HIS A CA 1
ATOM 855 C C . HIS A 1 106 ? 5.255 -10.885 -6.686 1.00 90.19 106 HIS A C 1
ATOM 857 O O . HIS A 1 106 ? 5.344 -11.962 -6.100 1.00 90.19 106 HIS A O 1
ATOM 863 N N . ASP A 1 107 ? 4.113 -10.362 -7.116 1.00 89.00 107 ASP A N 1
ATOM 864 C CA . ASP A 1 107 ? 2.810 -11.004 -6.996 1.00 89.00 107 ASP A CA 1
ATOM 865 C C . ASP A 1 107 ? 2.504 -11.809 -8.267 1.00 89.00 107 ASP A C 1
ATOM 867 O O . ASP A 1 107 ? 2.456 -11.267 -9.380 1.00 89.00 107 ASP A O 1
ATOM 871 N N . VAL A 1 108 ? 2.321 -13.119 -8.102 1.00 90.00 108 VAL A N 1
ATOM 872 C CA . VAL A 1 108 ? 1.799 -13.999 -9.146 1.00 90.00 108 VAL A CA 1
ATOM 873 C C . VAL A 1 108 ? 0.280 -14.001 -9.038 1.00 90.00 108 VAL A C 1
ATOM 875 O O . VAL A 1 108 ? -0.270 -14.728 -8.212 1.00 90.00 108 VAL A O 1
ATOM 878 N N . ASN A 1 109 ? -0.392 -13.230 -9.894 1.00 88.19 109 ASN A N 1
ATOM 879 C CA . ASN A 1 109 ? -1.849 -13.150 -9.933 1.00 88.19 109 ASN A CA 1
ATOM 880 C C . ASN A 1 109 ? -2.423 -13.518 -11.304 1.00 88.19 109 ASN A C 1
ATOM 882 O O . ASN A 1 109 ? -1.750 -13.528 -12.336 1.00 88.19 109 ASN A O 1
ATOM 886 N N . PHE A 1 110 ? -3.708 -13.843 -11.293 1.00 86.88 110 PHE A N 1
ATOM 887 C CA . PHE A 1 110 ? -4.488 -14.301 -12.434 1.00 86.88 110 PHE A CA 1
ATOM 888 C C . PHE A 1 110 ? -5.686 -13.395 -12.730 1.00 86.88 110 PHE A C 1
ATOM 890 O O . PHE A 1 110 ? -6.494 -13.712 -13.609 1.00 86.88 110 PHE A O 1
ATOM 897 N N . GLN A 1 111 ? -5.802 -12.303 -11.973 1.00 79.31 111 GLN A N 1
ATOM 898 C CA . GLN A 1 111 ? -6.764 -11.221 -12.169 1.00 79.31 111 GLN A CA 1
ATOM 899 C C . GLN A 1 111 ? -6.306 -10.274 -13.278 1.00 79.31 111 GLN A C 1
ATOM 901 O O . GLN A 1 111 ? -7.132 -9.735 -14.012 1.00 79.31 111 GLN A O 1
ATOM 906 N N . SER A 1 112 ? -4.989 -10.104 -13.419 1.00 73.69 112 SER A N 1
ATOM 907 C CA . SER A 1 112 ? -4.390 -9.369 -14.527 1.00 73.69 112 SER A CA 1
ATOM 908 C C . SER A 1 112 ? -4.560 -10.136 -15.844 1.00 73.69 112 SER A C 1
ATOM 910 O O . SER A 1 112 ? -4.819 -11.345 -15.858 1.00 73.69 112 SER A O 1
ATOM 912 N N . GLY A 1 113 ? -4.417 -9.430 -16.968 1.00 81.81 113 GLY A N 1
ATOM 913 C CA . GLY A 1 113 ? -4.513 -10.007 -18.309 1.00 81.81 113 GLY A CA 1
ATOM 914 C C . GLY A 1 113 ? -3.528 -11.164 -18.578 1.00 81.81 113 GLY A C 1
ATOM 915 O O . GLY A 1 113 ? -2.797 -11.614 -17.692 1.00 81.81 113 GLY A O 1
ATOM 916 N N . PRO A 1 114 ? -3.483 -11.687 -19.817 1.00 89.00 114 PRO A N 1
ATOM 917 C CA . PRO A 1 114 ? -2.578 -12.786 -20.177 1.00 89.00 114 PRO A CA 1
ATOM 918 C C . PRO A 1 114 ? -1.090 -12.434 -20.005 1.00 89.00 114 PRO A C 1
ATOM 920 O O . PRO A 1 114 ? -0.255 -13.333 -19.929 1.00 89.00 114 PRO A O 1
ATOM 923 N N . GLU A 1 115 ? -0.765 -11.146 -19.924 1.00 94.25 115 GLU A N 1
ATOM 924 C CA . GLU A 1 115 ? 0.558 -10.618 -19.622 1.00 94.25 115 GLU A CA 1
ATOM 925 C C . GLU A 1 115 ? 0.422 -9.388 -18.720 1.00 94.25 115 GLU A C 1
ATOM 927 O O . GLU A 1 115 ? -0.493 -8.582 -18.899 1.00 94.25 115 GLU A O 1
ATOM 932 N N . TYR A 1 116 ? 1.326 -9.254 -17.754 1.00 83.88 116 TYR A N 1
ATOM 933 C CA . TYR A 1 116 ? 1.482 -8.058 -16.938 1.00 83.88 116 TYR A CA 1
ATOM 934 C C . TYR A 1 116 ? 2.945 -7.871 -16.536 1.00 83.88 116 TYR A C 1
ATOM 936 O O . TYR A 1 116 ? 3.768 -8.785 -16.616 1.00 83.88 116 TYR A O 1
ATOM 944 N N . GLU A 1 117 ? 3.278 -6.667 -16.089 1.00 85.88 117 GLU A N 1
ATOM 945 C CA . GLU A 1 117 ? 4.647 -6.283 -15.777 1.00 85.88 117 GLU A CA 1
ATOM 946 C C . GLU A 1 117 ? 4.736 -5.517 -14.457 1.00 85.88 117 GLU A C 1
ATOM 948 O O . GLU A 1 117 ? 3.844 -4.759 -14.091 1.00 85.88 117 GLU A O 1
ATOM 953 N N . SER A 1 118 ? 5.842 -5.708 -13.738 1.00 76.50 118 SER A N 1
ATOM 954 C CA . SER A 1 118 ? 6.186 -4.926 -12.546 1.00 76.50 118 SER A CA 1
ATOM 955 C C . SER A 1 118 ? 7.591 -4.360 -12.688 1.00 76.50 118 SER A C 1
ATOM 957 O O . 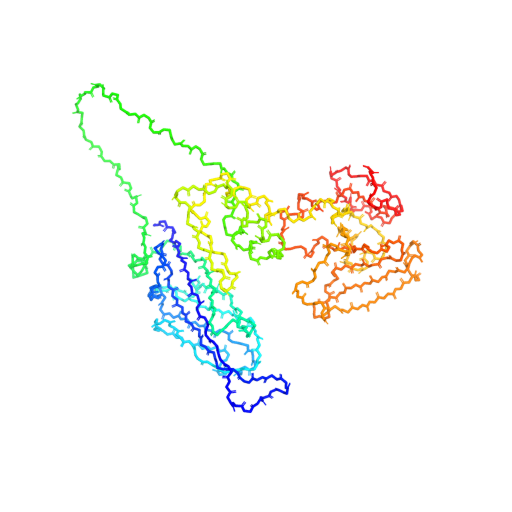SER A 1 118 ? 8.481 -4.999 -13.252 1.00 76.50 118 SER A O 1
ATOM 959 N N . THR A 1 119 ? 7.793 -3.142 -12.199 1.00 80.50 119 THR A N 1
ATOM 960 C CA . THR A 1 119 ? 9.037 -2.395 -12.389 1.00 80.50 119 THR A CA 1
ATOM 961 C C . THR A 1 119 ? 9.662 -2.071 -11.036 1.00 80.50 119 THR A C 1
ATOM 963 O O . THR A 1 119 ? 8.971 -1.622 -10.132 1.00 80.50 119 THR A O 1
ATOM 966 N N . HIS A 1 120 ? 10.970 -2.293 -10.897 1.00 83.56 120 HIS A N 1
ATOM 967 C CA . HIS A 1 120 ? 11.697 -2.187 -9.631 1.00 83.56 120 HIS A CA 1
ATOM 968 C C . HIS A 1 120 ? 12.960 -1.346 -9.799 1.00 83.56 120 HIS A C 1
ATOM 970 O O . HIS A 1 120 ? 13.821 -1.671 -10.620 1.00 83.56 120 HIS A O 1
ATOM 976 N N . GLN A 1 121 ? 13.122 -0.290 -8.999 1.00 81.94 121 GLN A N 1
ATOM 977 C CA . GLN A 1 121 ? 14.396 0.426 -8.944 1.00 81.94 121 GLN A CA 1
ATOM 978 C C . GLN A 1 121 ? 15.411 -0.330 -8.091 1.00 81.94 121 GLN A C 1
ATOM 980 O O . GLN A 1 121 ? 15.195 -0.606 -6.913 1.00 81.94 121 GLN A O 1
ATOM 985 N N . VAL A 1 122 ? 16.573 -0.594 -8.676 1.00 89.19 122 VAL A N 1
ATOM 986 C CA . VAL A 1 122 ? 17.697 -1.247 -8.007 1.00 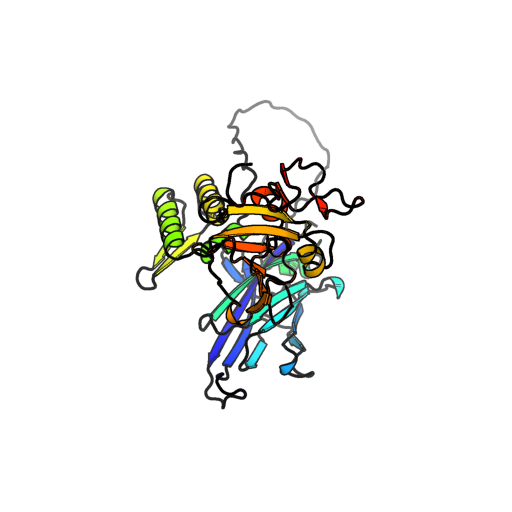89.19 122 VAL A CA 1
ATOM 987 C C . VAL A 1 122 ? 18.899 -0.312 -7.969 1.00 89.19 122 VAL A C 1
ATOM 989 O O . VAL A 1 122 ? 19.182 0.416 -8.921 1.00 89.19 122 VAL A O 1
ATOM 992 N N . THR A 1 123 ? 19.629 -0.323 -6.853 1.00 90.62 123 THR A N 1
ATOM 993 C CA . THR A 1 123 ? 20.843 0.486 -6.678 1.00 90.62 123 THR A CA 1
ATOM 994 C C . THR A 1 123 ? 22.060 -0.415 -6.515 1.00 90.62 123 THR A C 1
ATOM 996 O O . THR A 1 123 ? 22.139 -1.210 -5.576 1.00 90.62 123 THR A O 1
ATOM 999 N N . PHE A 1 124 ? 23.032 -0.261 -7.408 1.00 90.56 124 PHE A N 1
ATOM 1000 C CA . PHE A 1 124 ? 24.337 -0.905 -7.345 1.00 90.56 124 PHE A CA 1
ATOM 1001 C C . PHE A 1 124 ? 25.318 0.036 -6.653 1.00 90.56 124 PHE A C 1
ATOM 1003 O O . PHE A 1 124 ? 25.658 1.095 -7.184 1.00 90.56 124 PHE A O 1
ATOM 1010 N N . LYS A 1 125 ? 25.765 -0.344 -5.453 1.00 89.44 125 LYS A N 1
ATOM 1011 C CA . LYS A 1 125 ? 26.656 0.490 -4.641 1.00 89.44 125 LYS A CA 1
ATOM 1012 C C . LYS A 1 125 ? 28.102 0.357 -5.097 1.00 89.44 125 LYS A C 1
ATOM 1014 O O . LYS A 1 125 ? 28.662 -0.735 -5.020 1.00 89.44 125 LYS A O 1
ATOM 1019 N N . ASN A 1 126 ? 28.707 1.467 -5.527 1.00 86.94 126 ASN A N 1
ATOM 1020 C CA . ASN A 1 126 ? 30.103 1.541 -5.985 1.00 86.94 126 ASN A CA 1
ATOM 1021 C C . ASN A 1 126 ? 30.525 0.354 -6.896 1.00 86.94 126 ASN A C 1
ATOM 1023 O O . ASN A 1 126 ? 31.471 -0.362 -6.540 1.00 86.94 126 ASN A O 1
ATOM 1027 N N . PRO A 1 127 ? 29.830 0.107 -8.030 1.00 89.62 127 PRO A N 1
ATOM 1028 C CA . PRO A 1 127 ? 30.093 -1.050 -8.886 1.00 89.62 127 PRO A CA 1
ATOM 1029 C C . PRO A 1 127 ? 31.507 -0.991 -9.474 1.00 89.62 127 PRO A C 1
ATOM 1031 O O . PRO A 1 127 ? 32.068 0.086 -9.654 1.00 89.62 127 PRO A O 1
ATOM 1034 N N . LYS A 1 128 ? 32.125 -2.145 -9.745 1.00 88.44 128 LYS A N 1
ATOM 1035 C CA . LYS A 1 128 ? 33.503 -2.238 -10.265 1.00 88.44 128 LYS A CA 1
ATOM 1036 C C . LYS A 1 128 ? 33.655 -3.435 -11.200 1.00 88.44 128 LYS A C 1
ATOM 1038 O O . LYS A 1 128 ? 32.876 -4.379 -11.120 1.00 88.44 128 LYS A O 1
ATOM 1043 N N . GLY A 1 129 ? 34.697 -3.410 -12.032 1.00 90.06 129 GLY A N 1
ATOM 1044 C CA . GLY A 1 129 ? 35.052 -4.523 -12.919 1.00 90.06 129 GLY A CA 1
ATOM 1045 C C . GLY A 1 129 ? 33.902 -4.911 -13.851 1.00 90.06 129 GLY A C 1
ATOM 1046 O O . GLY A 1 129 ? 33.198 -4.035 -14.346 1.00 90.06 129 GLY A O 1
ATOM 1047 N N . ALA A 1 130 ? 33.678 -6.214 -14.015 1.00 89.94 130 ALA A N 1
ATOM 1048 C CA . ALA A 1 130 ? 32.649 -6.760 -14.902 1.00 89.94 130 ALA A CA 1
ATOM 1049 C C . ALA A 1 130 ? 31.232 -6.225 -14.615 1.00 89.94 130 ALA A C 1
ATOM 1051 O O . ALA A 1 130 ? 30.461 -5.995 -15.542 1.00 89.94 130 ALA A O 1
ATOM 1052 N N . LEU A 1 131 ? 30.892 -5.951 -13.346 1.00 92.38 131 LEU A N 1
ATOM 1053 C CA . LEU A 1 131 ? 29.592 -5.368 -12.997 1.00 92.38 131 LEU A CA 1
ATOM 1054 C C . LEU A 1 131 ? 29.437 -3.949 -13.553 1.00 92.38 131 LEU A C 1
ATOM 1056 O O . LEU A 1 131 ? 28.369 -3.586 -14.033 1.00 92.38 131 LEU A O 1
ATOM 1060 N N . LEU A 1 132 ? 30.495 -3.137 -13.494 1.00 91.56 132 LEU A N 1
ATOM 1061 C CA . LEU A 1 132 ? 30.469 -1.798 -14.077 1.00 91.56 132 LEU A CA 1
ATOM 1062 C C . LEU A 1 132 ? 30.280 -1.867 -15.597 1.00 91.56 132 LEU A C 1
ATOM 1064 O O . LEU A 1 132 ? 29.510 -1.085 -16.149 1.00 91.56 132 LEU A O 1
ATOM 1068 N N . GLU A 1 133 ? 30.996 -2.771 -16.262 1.00 89.19 133 GLU A N 1
ATOM 1069 C CA . GLU A 1 133 ? 30.931 -2.935 -17.717 1.00 89.19 133 GLU A CA 1
ATOM 1070 C C . GLU A 1 133 ? 29.525 -3.346 -18.160 1.00 89.19 133 GLU A C 1
ATOM 1072 O O . GLU A 1 133 ? 28.936 -2.655 -18.987 1.00 89.19 133 GLU A O 1
ATOM 1077 N N . ALA A 1 134 ? 28.929 -4.351 -17.510 1.00 90.00 134 ALA A N 1
ATOM 1078 C CA . ALA A 1 134 ? 27.548 -4.761 -17.771 1.00 90.00 134 ALA A CA 1
ATOM 1079 C C . ALA A 1 134 ? 26.534 -3.628 -17.511 1.00 90.00 134 ALA A C 1
ATOM 1081 O O . ALA A 1 134 ? 25.549 -3.465 -18.229 1.00 90.00 134 ALA A O 1
ATOM 1082 N N . LEU A 1 135 ? 26.773 -2.779 -16.505 1.00 90.69 135 LEU A N 1
ATOM 1083 C CA . LEU A 1 135 ? 25.906 -1.626 -16.248 1.00 90.69 135 LEU A CA 1
ATOM 1084 C C . LEU A 1 135 ? 26.019 -0.546 -17.332 1.00 90.69 135 LEU A C 1
ATOM 1086 O O . LEU A 1 135 ? 25.030 0.143 -17.576 1.00 90.69 135 LEU A O 1
ATOM 1090 N N . ARG A 1 136 ? 27.167 -0.388 -18.003 1.00 88.62 136 ARG A N 1
ATOM 1091 C CA . ARG A 1 136 ? 27.319 0.592 -19.098 1.00 88.62 136 ARG A CA 1
ATOM 1092 C C . ARG A 1 136 ? 26.457 0.252 -20.312 1.00 88.62 136 ARG A C 1
ATOM 1094 O O . ARG A 1 136 ? 26.014 1.170 -20.994 1.00 88.62 136 ARG A O 1
ATOM 1101 N N . GLU A 1 137 ? 26.178 -1.028 -20.546 1.00 82.69 137 GLU A N 1
ATOM 1102 C CA . GLU A 1 137 ? 25.308 -1.484 -21.642 1.00 82.69 137 GLU A CA 1
ATOM 1103 C C . GLU A 1 137 ? 23.855 -1.021 -21.464 1.00 82.69 137 GLU A C 1
ATOM 1105 O O . GLU A 1 137 ? 23.148 -0.806 -22.441 1.00 82.69 137 GLU A O 1
ATOM 1110 N N . SER A 1 138 ? 23.421 -0.813 -20.216 1.00 76.38 138 SER A N 1
ATOM 1111 C CA . SER A 1 138 ? 22.044 -0.435 -19.867 1.00 76.38 138 SER A CA 1
ATOM 1112 C C . SER A 1 138 ? 21.849 1.051 -19.549 1.00 76.38 138 SER A C 1
ATOM 1114 O O . SER A 1 138 ? 20.743 1.468 -19.207 1.00 76.38 138 SER A O 1
ATOM 1116 N N . GLY A 1 139 ? 22.901 1.872 -19.642 1.00 78.81 139 GLY A N 1
ATOM 1117 C CA . GLY A 1 139 ? 22.801 3.321 -19.463 1.00 78.81 139 GLY A CA 1
ATOM 1118 C C . GLY A 1 139 ? 24.082 3.978 -18.956 1.00 78.81 139 GLY A C 1
ATOM 1119 O O . GLY A 1 139 ? 25.102 3.329 -18.717 1.00 78.81 139 GLY A O 1
ATOM 1120 N N . THR A 1 140 ? 24.029 5.292 -18.735 1.00 76.94 140 THR A N 1
ATOM 1121 C CA . THR A 1 140 ? 25.182 6.050 -18.236 1.00 76.94 140 THR A CA 1
ATOM 1122 C C . THR A 1 140 ? 25.597 5.577 -16.838 1.00 76.94 140 THR A C 1
ATOM 1124 O O . THR A 1 140 ? 24.778 5.187 -15.996 1.00 76.94 140 THR A O 1
ATOM 1127 N N . VAL A 1 141 ? 26.906 5.575 -16.599 1.00 70.50 141 VAL A N 1
ATOM 1128 C CA . VAL A 1 141 ? 27.516 5.307 -15.296 1.00 70.50 141 VAL A CA 1
ATOM 1129 C C . VAL A 1 141 ? 28.482 6.457 -15.051 1.00 70.50 141 VAL A C 1
ATOM 1131 O O . VAL A 1 141 ? 29.500 6.542 -15.728 1.00 70.50 141 VAL A O 1
ATOM 1134 N N . GLY A 1 142 ? 28.093 7.412 -14.202 1.00 52.34 142 GLY A N 1
ATOM 1135 C CA . GLY A 1 142 ? 28.745 8.721 -14.107 1.00 52.34 142 GLY A CA 1
ATOM 1136 C C . GLY A 1 142 ? 30.263 8.651 -13.916 1.00 52.34 142 GLY A C 1
ATOM 1137 O O . GLY A 1 142 ? 30.745 7.972 -13.009 1.00 52.34 142 GLY A O 1
ATOM 1138 N N . ASP A 1 143 ? 30.986 9.399 -14.749 1.00 36.47 143 ASP A N 1
ATOM 1139 C CA . ASP A 1 143 ? 32.427 9.621 -14.656 1.00 36.47 143 ASP A CA 1
ATOM 1140 C C . ASP A 1 143 ? 32.656 11.138 -14.563 1.00 36.47 143 ASP A C 1
ATOM 1142 O O . ASP A 1 143 ? 32.666 11.838 -15.569 1.00 36.47 143 ASP A O 1
ATOM 1146 N N . GLU A 1 144 ? 32.793 11.673 -13.350 1.00 31.19 144 GLU A N 1
ATOM 1147 C CA . GLU A 1 144 ? 33.434 12.977 -13.139 1.00 31.19 144 GLU A CA 1
ATOM 1148 C C . GLU A 1 144 ? 34.482 12.825 -12.036 1.00 31.19 144 GLU A C 1
ATOM 1150 O O . GLU A 1 144 ? 34.271 13.104 -10.854 1.00 31.19 144 GLU A O 1
ATOM 1155 N N . GLY A 1 145 ? 35.630 12.290 -12.451 1.00 28.33 145 GLY A N 1
ATOM 1156 C CA . GLY A 1 145 ? 36.875 12.325 -11.705 1.00 28.33 145 GLY A CA 1
ATOM 1157 C C . GLY A 1 145 ? 37.584 13.667 -11.889 1.00 28.33 145 GLY A C 1
ATOM 1158 O O . GLY A 1 145 ? 37.743 14.168 -12.998 1.00 28.33 145 GLY A O 1
ATOM 1159 N N . ALA A 1 146 ? 38.018 14.218 -10.761 1.00 31.39 146 ALA A N 1
ATOM 1160 C CA . ALA A 1 146 ? 38.918 15.348 -10.596 1.00 31.39 146 ALA A CA 1
ATOM 1161 C C . ALA A 1 146 ? 39.979 15.539 -11.699 1.00 31.39 146 ALA A C 1
ATOM 1163 O O . ALA A 1 146 ? 40.749 14.630 -11.998 1.00 31.39 146 ALA A O 1
ATOM 1164 N N . VAL A 1 147 ? 40.159 16.791 -12.132 1.00 28.53 147 VAL A N 1
ATOM 1165 C CA . VAL A 1 147 ? 41.475 17.293 -12.550 1.00 28.53 147 VAL A CA 1
ATOM 1166 C C . VAL A 1 147 ? 41.761 18.585 -11.791 1.00 28.53 147 VAL A C 1
ATOM 1168 O O . VAL A 1 147 ? 41.383 19.680 -12.191 1.00 28.53 147 VAL A O 1
ATOM 1171 N N . ASN A 1 148 ? 42.445 18.436 -10.659 1.00 29.89 148 ASN A N 1
ATOM 1172 C CA . ASN A 1 148 ? 43.264 19.493 -10.084 1.00 29.89 148 ASN A CA 1
ATOM 1173 C C . ASN A 1 148 ? 44.681 19.282 -10.636 1.00 29.89 148 ASN A C 1
ATOM 1175 O O . ASN A 1 148 ? 45.305 18.265 -10.341 1.00 29.89 148 ASN A O 1
ATOM 1179 N N . GLY A 1 149 ? 45.184 20.216 -11.444 1.00 27.56 149 GLY A N 1
ATOM 1180 C CA . GLY A 1 149 ? 46.505 20.103 -12.069 1.00 27.56 149 GLY A CA 1
ATOM 1181 C C . GLY A 1 149 ? 46.923 21.369 -12.813 1.00 27.56 149 GLY A C 1
ATOM 1182 O O . GLY A 1 149 ? 46.656 21.518 -13.995 1.00 27.56 149 GLY A O 1
ATOM 1183 N N . LYS A 1 150 ? 47.561 22.276 -12.069 1.00 28.61 150 LYS A N 1
ATOM 1184 C CA . LYS A 1 150 ? 48.175 23.567 -12.434 1.00 28.61 150 LYS A CA 1
ATOM 1185 C C . LYS A 1 150 ? 48.820 23.672 -13.831 1.00 28.61 150 LYS A C 1
ATOM 1187 O O . LYS A 1 150 ? 49.631 22.828 -14.195 1.00 28.61 150 LYS A O 1
ATOM 1192 N N . GLY A 1 151 ? 48.678 24.853 -14.448 1.00 25.06 151 GLY A N 1
ATOM 1193 C CA . GLY A 1 151 ? 49.701 25.425 -15.333 1.00 25.06 151 GLY A CA 1
ATOM 1194 C C . GLY A 1 151 ? 49.237 26.589 -16.220 1.00 25.06 151 GLY A C 1
ATOM 1195 O O . GLY A 1 151 ? 48.497 26.366 -17.165 1.00 25.06 151 GLY A O 1
ATOM 1196 N N . GLY A 1 152 ? 49.760 27.797 -15.968 1.00 25.52 152 GLY A N 1
ATOM 1197 C CA . GLY A 1 152 ? 50.007 28.812 -17.009 1.00 25.52 152 GLY A CA 1
ATOM 1198 C C . GLY A 1 152 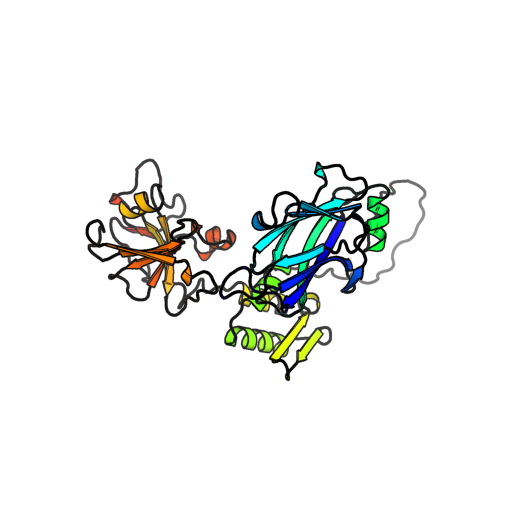? 48.967 29.923 -17.200 1.00 25.52 152 GLY A C 1
ATOM 1199 O O . GLY A 1 152 ? 47.900 29.709 -17.758 1.00 25.52 152 GLY A O 1
ATOM 1200 N N . ALA A 1 153 ? 49.328 31.141 -16.792 1.00 28.55 153 ALA A N 1
ATOM 1201 C CA . ALA A 1 153 ? 48.637 32.387 -17.124 1.00 28.55 153 ALA A CA 1
ATOM 1202 C C . ALA A 1 153 ? 48.708 32.713 -18.631 1.00 28.55 153 ALA A C 1
ATOM 1204 O O . ALA A 1 153 ? 49.707 32.374 -19.253 1.00 28.55 153 ALA A O 1
ATOM 1205 N N . VAL A 1 154 ? 47.703 33.418 -19.180 1.00 27.36 154 VAL A N 1
ATOM 1206 C CA . VAL A 1 154 ? 47.785 34.785 -19.765 1.00 27.36 154 VAL A CA 1
ATOM 1207 C C . VAL A 1 154 ? 46.396 35.214 -20.297 1.00 27.36 154 VAL A C 1
ATOM 1209 O O . VAL A 1 154 ? 45.837 34.567 -21.170 1.00 27.36 154 VAL A O 1
ATOM 1212 N N . GLY A 1 155 ? 45.891 36.343 -19.775 1.00 26.05 155 GLY A N 1
ATOM 1213 C CA . GLY A 1 155 ? 45.255 37.458 -20.508 1.00 26.05 155 GLY A CA 1
ATOM 1214 C C . GLY A 1 155 ? 43.939 37.282 -21.291 1.00 26.05 155 GLY A C 1
ATOM 1215 O O . GLY A 1 155 ? 43.938 36.728 -22.382 1.00 26.05 155 GLY A O 1
ATOM 1216 N N . GLY A 1 156 ? 42.873 37.959 -20.827 1.00 24.89 156 GLY A N 1
ATOM 1217 C CA . GLY A 1 156 ? 41.774 38.447 -21.684 1.00 24.89 156 GLY A CA 1
ATOM 1218 C C . GLY A 1 156 ? 40.384 38.503 -21.025 1.00 24.89 156 GLY A C 1
ATOM 1219 O O . GLY A 1 156 ? 39.703 37.490 -20.926 1.00 24.89 156 GLY A O 1
ATOM 1220 N N . THR A 1 157 ? 39.934 39.688 -20.604 1.00 26.83 157 THR A N 1
ATOM 1221 C CA . THR A 1 157 ? 38.530 40.027 -20.261 1.00 26.83 157 THR A CA 1
ATOM 1222 C C . THR A 1 157 ? 37.773 40.547 -21.508 1.00 26.83 157 THR A C 1
ATOM 1224 O O . THR A 1 157 ? 38.419 40.880 -22.498 1.00 26.83 157 THR A O 1
ATOM 1227 N N . PRO A 1 158 ? 36.444 40.790 -21.473 1.00 35.25 158 PRO A N 1
ATOM 1228 C CA . PRO A 1 158 ? 35.344 39.869 -21.174 1.00 35.25 158 PRO A CA 1
ATOM 1229 C C . PRO A 1 158 ? 34.245 39.923 -22.273 1.00 35.25 158 PRO A C 1
ATOM 1231 O O . PRO A 1 158 ? 33.817 40.997 -22.691 1.00 35.25 158 PRO A O 1
ATOM 1234 N N . GLY A 1 159 ? 33.723 38.776 -22.716 1.00 26.88 159 GLY A N 1
ATOM 1235 C CA . GLY A 1 159 ? 32.572 38.708 -23.629 1.00 26.88 159 GLY A CA 1
ATOM 1236 C C . GLY A 1 159 ? 31.291 38.336 -22.886 1.00 26.88 159 GLY A C 1
ATOM 1237 O O . GLY A 1 159 ? 31.156 37.209 -22.418 1.00 26.88 159 GLY A O 1
ATOM 1238 N N . ALA A 1 160 ? 30.358 39.279 -22.763 1.00 40.38 160 ALA A N 1
ATOM 1239 C CA . ALA A 1 160 ? 29.024 39.041 -22.225 1.00 40.38 160 ALA A CA 1
ATOM 1240 C C . ALA A 1 160 ? 28.186 38.174 -23.187 1.00 40.38 160 ALA A C 1
ATOM 1242 O O . ALA A 1 160 ? 28.041 38.499 -24.361 1.00 40.38 160 ALA A O 1
ATOM 1243 N N . GLY A 1 161 ? 27.607 37.092 -22.663 1.00 27.80 161 GLY A N 1
ATOM 1244 C CA . GLY A 1 161 ? 26.668 36.187 -23.334 1.00 27.80 161 GLY A CA 1
ATOM 1245 C C . GLY A 1 161 ? 25.939 35.340 -22.281 1.00 27.80 161 GLY A C 1
ATOM 1246 O O . GLY A 1 161 ? 26.462 35.164 -21.184 1.00 27.80 161 GLY A O 1
ATOM 1247 N N . PRO A 1 162 ? 24.691 34.919 -22.523 1.00 28.16 162 PRO A N 1
ATOM 1248 C CA . PRO A 1 162 ? 23.588 35.120 -21.589 1.00 28.16 162 PRO A CA 1
ATOM 1249 C C . PRO A 1 162 ? 23.597 34.158 -20.396 1.00 28.16 162 PRO A C 1
ATOM 1251 O O . PRO A 1 162 ? 23.784 32.950 -20.534 1.00 28.16 162 PRO A O 1
ATOM 1254 N N . LYS A 1 163 ? 23.279 34.698 -19.211 1.00 28.14 163 LYS A N 1
ATOM 1255 C CA . LYS A 1 163 ? 22.880 33.910 -18.041 1.00 28.14 163 LYS A CA 1
ATOM 1256 C C . LYS A 1 163 ? 21.640 33.086 -18.407 1.00 28.14 163 LYS A C 1
ATOM 1258 O O . LYS A 1 163 ? 20.530 33.614 -18.398 1.00 28.14 163 LYS A O 1
ATOM 1263 N N . LYS A 1 164 ? 21.803 31.786 -18.670 1.00 29.69 164 LYS A N 1
ATOM 1264 C CA . LYS A 1 164 ? 20.696 30.837 -18.518 1.00 29.69 164 LYS A CA 1
ATOM 1265 C C . LYS A 1 164 ? 20.388 30.751 -17.029 1.00 29.69 164 LYS A C 1
ATOM 1267 O O . LYS A 1 164 ? 21.104 30.115 -16.259 1.00 29.69 164 LYS A O 1
ATOM 1272 N N . VAL A 1 165 ? 19.342 31.468 -16.636 1.00 30.19 165 VAL A N 1
ATOM 1273 C CA . VAL A 1 165 ? 18.662 31.306 -15.355 1.00 30.19 165 VAL A CA 1
ATOM 1274 C C . VAL A 1 165 ? 18.304 29.826 -15.236 1.00 30.19 165 VAL A C 1
ATOM 1276 O O . VAL A 1 165 ? 17.432 29.337 -15.950 1.00 30.19 165 VAL A O 1
ATOM 1279 N N . ARG A 1 166 ? 19.007 29.091 -14.368 1.00 35.84 166 ARG A N 1
ATOM 1280 C CA . ARG A 1 166 ? 18.513 27.809 -13.865 1.00 35.84 166 ARG A CA 1
ATOM 1281 C C . ARG A 1 166 ? 17.192 28.125 -13.168 1.00 35.84 166 ARG A C 1
ATOM 1283 O O . ARG A 1 166 ? 17.206 28.763 -12.116 1.00 35.84 166 ARG A O 1
ATOM 1290 N N . LYS A 1 167 ? 16.064 27.752 -13.783 1.00 29.88 167 LYS A N 1
ATOM 1291 C CA . LYS A 1 167 ? 14.773 27.742 -13.092 1.00 29.88 167 LYS A CA 1
ATOM 1292 C C . LYS A 1 167 ? 14.947 26.843 -11.874 1.00 29.88 167 LYS A C 1
ATOM 1294 O O . LYS A 1 167 ? 15.368 25.696 -11.999 1.00 29.88 167 LYS A O 1
ATOM 1299 N N . ALA A 1 168 ? 14.728 27.426 -10.703 1.00 32.31 168 ALA A N 1
ATOM 1300 C CA . ALA A 1 168 ? 14.714 26.710 -9.448 1.00 32.31 168 ALA A CA 1
ATOM 1301 C C . ALA A 1 168 ? 13.638 25.625 -9.546 1.00 32.31 168 ALA A C 1
ATOM 1303 O O . ALA A 1 168 ? 12.454 25.936 -9.630 1.00 32.31 168 ALA A O 1
ATOM 1304 N N . GLN A 1 169 ? 14.075 24.371 -9.597 1.00 35.91 169 GLN A N 1
ATOM 1305 C CA . GLN A 1 169 ? 13.206 23.210 -9.515 1.00 35.91 169 GLN A CA 1
ATOM 1306 C C . GLN A 1 169 ? 12.556 23.260 -8.130 1.00 35.91 169 GLN A C 1
ATOM 1308 O O . GLN A 1 169 ? 13.244 23.182 -7.106 1.00 35.91 169 GLN A O 1
ATOM 1313 N N . SER A 1 170 ? 11.250 23.516 -8.087 1.00 33.06 170 SER A N 1
ATOM 1314 C CA . SER A 1 170 ? 10.498 23.505 -6.840 1.00 33.06 170 SER A CA 1
ATOM 1315 C C . SER A 1 170 ? 10.590 22.107 -6.242 1.00 33.06 170 SER A C 1
ATOM 1317 O O . SER A 1 170 ? 10.209 21.125 -6.873 1.00 33.06 170 SER A O 1
ATOM 1319 N N . LYS A 1 171 ? 11.091 22.015 -5.010 1.00 49.69 171 LYS A N 1
ATOM 1320 C CA . LYS A 1 171 ? 10.829 20.863 -4.143 1.00 49.69 171 LYS A CA 1
ATOM 1321 C C . LYS A 1 171 ? 9.318 20.578 -4.146 1.00 49.69 171 LYS A C 1
ATOM 1323 O O . LYS A 1 171 ? 8.580 21.530 -3.917 1.00 49.69 171 LYS A O 1
ATOM 1328 N N . SER A 1 172 ? 8.921 19.306 -4.313 1.00 58.53 172 SER A N 1
ATOM 1329 C CA . SER A 1 172 ? 7.874 18.607 -3.522 1.00 58.53 172 SER A CA 1
ATOM 1330 C C . SER A 1 172 ? 6.871 17.696 -4.269 1.00 58.53 172 SER A C 1
ATOM 1332 O O . SER A 1 172 ? 5.753 17.558 -3.779 1.00 58.53 172 SER A O 1
ATOM 1334 N N . VAL A 1 173 ? 7.212 17.046 -5.389 1.00 66.75 173 VAL A N 1
ATOM 1335 C CA . VAL A 1 173 ? 6.348 15.992 -5.973 1.00 66.75 173 VAL A CA 1
ATOM 1336 C C . VAL A 1 173 ? 7.148 14.707 -6.172 1.00 66.75 173 VAL A C 1
ATOM 1338 O O . VAL A 1 173 ? 8.214 14.735 -6.786 1.00 66.75 173 VAL A O 1
ATOM 1341 N N . ASP A 1 174 ? 6.653 13.603 -5.612 1.00 80.56 174 ASP A N 1
ATOM 1342 C CA . ASP A 1 174 ? 7.235 12.268 -5.762 1.00 80.56 174 ASP A CA 1
ATOM 1343 C C . ASP A 1 174 ? 6.561 11.568 -6.950 1.00 80.56 174 ASP A C 1
ATOM 1345 O O . ASP A 1 174 ? 5.410 11.141 -6.875 1.00 80.56 174 ASP A O 1
ATOM 1349 N N . MET A 1 175 ? 7.267 11.510 -8.079 1.00 78.12 175 MET A N 1
ATOM 1350 C CA . MET A 1 175 ? 6.716 10.997 -9.338 1.00 78.12 175 MET A CA 1
ATOM 1351 C C . MET A 1 175 ? 6.362 9.507 -9.273 1.00 78.12 175 MET A C 1
ATOM 1353 O O . MET A 1 175 ? 5.457 9.079 -9.984 1.00 78.12 175 MET A O 1
ATOM 1357 N N . GLU A 1 176 ? 7.038 8.729 -8.420 1.00 76.00 176 GLU A N 1
ATOM 1358 C CA . GLU A 1 176 ? 6.752 7.299 -8.247 1.00 76.00 176 GLU A CA 1
ATOM 1359 C C . GLU A 1 176 ? 5.412 7.121 -7.539 1.00 76.00 176 GLU A C 1
ATOM 1361 O O . GLU A 1 176 ? 4.517 6.448 -8.046 1.00 76.00 176 GLU A O 1
ATOM 1366 N N . LYS A 1 177 ? 5.213 7.844 -6.436 1.00 71.12 177 LYS A N 1
ATOM 1367 C CA . LYS A 1 177 ? 3.933 7.850 -5.721 1.00 71.12 177 LYS A CA 1
ATOM 1368 C C . LYS A 1 177 ? 2.785 8.402 -6.565 1.00 71.12 177 LYS A C 1
ATOM 1370 O O . LYS A 1 177 ? 1.661 7.927 -6.441 1.00 71.12 177 LYS A O 1
ATOM 1375 N N . LEU A 1 178 ? 3.048 9.391 -7.425 1.00 80.19 178 LEU A N 1
ATOM 1376 C CA . LEU A 1 178 ? 2.040 9.916 -8.349 1.00 80.19 178 LEU A CA 1
ATOM 1377 C C . LEU A 1 178 ? 1.584 8.832 -9.335 1.00 80.19 178 LEU A C 1
ATOM 1379 O O . LEU A 1 178 ? 0.387 8.638 -9.536 1.00 80.19 178 LEU A O 1
ATOM 1383 N N . ALA A 1 179 ? 2.543 8.111 -9.920 1.00 79.81 179 ALA A N 1
ATOM 1384 C CA . ALA A 1 179 ? 2.285 7.038 -10.873 1.00 79.81 179 ALA A CA 1
ATOM 1385 C C . ALA A 1 179 ? 1.554 5.844 -10.240 1.00 79.81 179 ALA A C 1
ATOM 1387 O O . ALA A 1 179 ? 0.731 5.225 -10.904 1.00 79.81 179 ALA A O 1
ATOM 1388 N N . GLU A 1 180 ? 1.811 5.543 -8.965 1.00 74.50 180 GLU A N 1
ATOM 1389 C CA . GLU A 1 180 ? 1.079 4.515 -8.212 1.00 74.50 180 GLU A CA 1
ATOM 1390 C C . GLU A 1 180 ? -0.340 4.955 -7.835 1.00 74.50 180 GLU A C 1
ATOM 1392 O O . GLU A 1 180 ? -1.254 4.134 -7.780 1.00 74.50 180 GLU A O 1
ATOM 1397 N N . ALA A 1 181 ? -0.541 6.246 -7.569 1.00 70.56 181 ALA A N 1
ATOM 1398 C CA . ALA A 1 181 ? -1.816 6.754 -7.084 1.00 70.56 181 ALA A CA 1
ATOM 1399 C C . ALA A 1 181 ? -2.850 6.975 -8.200 1.00 70.56 181 ALA A C 1
ATOM 1401 O O . ALA A 1 181 ? -4.038 6.776 -7.951 1.00 70.56 181 ALA A O 1
ATOM 1402 N N . LEU A 1 182 ? -2.430 7.349 -9.417 1.00 81.75 182 LEU A N 1
ATOM 1403 C CA . LEU A 1 182 ? -3.340 7.596 -10.549 1.00 81.75 182 LEU A CA 1
ATOM 1404 C C . LEU A 1 182 ? -4.194 6.368 -10.935 1.00 81.75 182 LEU A C 1
ATOM 1406 O O . LEU A 1 182 ? -5.401 6.537 -11.082 1.00 81.75 182 LEU A O 1
ATOM 1410 N N . PRO A 1 183 ? -3.652 5.137 -11.039 1.00 75.75 183 PRO A N 1
ATOM 1411 C CA . PRO A 1 183 ? -4.444 3.947 -11.364 1.00 75.75 183 PRO A CA 1
ATOM 1412 C C . PRO A 1 183 ? -5.367 3.485 -10.230 1.00 75.75 183 PRO A C 1
ATOM 1414 O O . PRO A 1 183 ? -6.244 2.658 -10.452 1.00 75.75 183 PRO A O 1
ATOM 1417 N N . MET A 1 184 ? -5.157 3.978 -9.005 1.00 70.50 184 MET A N 1
ATOM 1418 C CA . MET A 1 184 ? -5.997 3.651 -7.848 1.00 70.50 184 MET A CA 1
ATOM 1419 C C . MET A 1 184 ? -7.260 4.515 -7.749 1.00 70.50 184 MET A C 1
ATOM 1421 O O . MET A 1 184 ? -8.055 4.312 -6.829 1.00 70.50 184 MET A O 1
ATOM 1425 N N . LEU A 1 185 ? -7.414 5.498 -8.636 1.00 69.50 185 LEU A N 1
ATOM 1426 C CA . LEU A 1 185 ? -8.566 6.390 -8.672 1.00 69.50 185 LEU A CA 1
ATOM 1427 C C . LEU A 1 185 ? -9.817 5.669 -9.187 1.00 69.50 185 LEU A C 1
ATOM 1429 O O . LEU A 1 185 ? -9.740 4.771 -10.026 1.00 69.50 185 LEU A O 1
ATOM 1433 N N . GLY A 1 186 ? -10.979 6.079 -8.682 1.00 65.94 186 GLY A N 1
ATOM 1434 C CA . GLY A 1 186 ? -12.269 5.622 -9.198 1.00 65.94 186 GLY A CA 1
ATOM 1435 C C . GLY A 1 186 ? -12.571 6.181 -10.594 1.00 65.94 186 GLY A C 1
ATOM 1436 O O . GLY A 1 186 ? -11.926 7.116 -11.058 1.00 65.94 186 GLY A O 1
ATOM 1437 N N . GLU A 1 187 ? -13.594 5.645 -11.261 1.00 74.75 187 GLU A N 1
ATOM 1438 C CA . GLU A 1 187 ? -13.974 6.035 -12.631 1.00 74.75 187 GLU A CA 1
ATOM 1439 C C . GLU A 1 187 ? -14.254 7.547 -12.779 1.00 74.75 187 GLU A C 1
ATOM 1441 O O . GLU A 1 187 ? -13.737 8.188 -13.694 1.00 74.75 187 GLU A O 1
ATOM 1446 N N . GLU A 1 188 ? -14.998 8.150 -11.844 1.00 67.44 188 GLU A N 1
ATOM 1447 C CA . GLU A 1 188 ? -15.289 9.595 -11.849 1.00 67.44 188 GLU A CA 1
ATOM 1448 C C . GLU A 1 188 ? -14.024 10.454 -11.650 1.00 67.44 188 GLU A C 1
ATOM 1450 O O . GLU A 1 188 ? -13.853 11.489 -12.297 1.00 67.44 188 GLU A O 1
ATOM 1455 N N . GLU A 1 189 ? -13.104 10.004 -10.794 1.00 74.31 189 GLU A N 1
ATOM 1456 C CA . GLU A 1 189 ? -11.836 10.686 -10.507 1.00 74.31 189 GLU A CA 1
ATOM 1457 C C . GLU A 1 189 ? -10.856 10.569 -11.683 1.00 74.31 189 GLU A C 1
ATOM 1459 O O . GLU A 1 189 ? -10.156 11.529 -12.012 1.00 74.31 189 GLU A O 1
ATOM 1464 N N . LEU A 1 190 ? -10.834 9.417 -12.363 1.00 81.44 190 LEU A N 1
ATOM 1465 C CA . LEU A 1 190 ? -10.059 9.209 -13.586 1.00 81.44 190 LEU A CA 1
ATOM 1466 C C . LEU A 1 190 ? -10.534 10.139 -14.705 1.00 81.44 190 LEU A C 1
ATOM 1468 O O . LEU A 1 190 ? -9.704 10.766 -15.362 1.00 81.44 190 LEU A O 1
ATOM 1472 N N . LEU A 1 191 ? -11.847 10.307 -14.889 1.00 82.38 191 LEU A N 1
ATOM 1473 C CA . LEU A 1 191 ? -12.387 11.279 -15.849 1.00 82.38 191 LEU A CA 1
ATOM 1474 C C . LEU A 1 191 ? -11.936 12.711 -15.526 1.00 82.38 191 LEU A C 1
ATOM 1476 O O . LEU A 1 191 ? -11.589 13.473 -16.431 1.00 82.38 191 LEU A O 1
ATOM 1480 N N . GLN A 1 192 ? -11.873 13.071 -14.242 1.00 78.06 192 GLN A N 1
ATOM 1481 C CA . GLN A 1 192 ? -11.371 14.373 -13.808 1.00 78.06 192 GLN A CA 1
ATOM 1482 C C . GLN A 1 192 ? -9.863 14.536 -14.066 1.00 78.06 192 GLN A C 1
ATOM 1484 O O . GLN A 1 192 ? -9.438 15.603 -14.513 1.00 78.06 192 GLN A O 1
ATOM 1489 N N . VAL A 1 193 ? -9.056 13.488 -13.866 1.00 87.19 193 VAL A N 1
ATOM 1490 C CA . VAL A 1 193 ? -7.632 13.464 -14.253 1.00 87.19 193 VAL A CA 1
ATOM 1491 C C . VAL A 1 193 ? -7.462 13.672 -15.753 1.00 87.19 193 VAL A C 1
ATOM 1493 O O . VAL A 1 193 ? -6.662 14.512 -16.165 1.00 87.19 193 VAL A O 1
ATOM 1496 N N . VAL A 1 194 ? -8.228 12.947 -16.569 1.00 87.62 194 VAL A N 1
ATOM 1497 C CA . VAL A 1 194 ? -8.207 13.071 -18.033 1.00 87.62 194 VAL A CA 1
ATOM 1498 C C . VAL A 1 1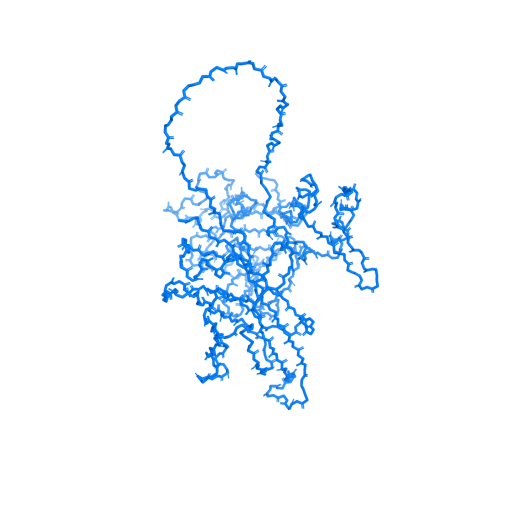94 ? -8.523 14.511 -18.441 1.00 87.62 194 VAL A C 1
ATOM 1500 O O . VAL A 1 194 ? -7.784 15.103 -19.230 1.00 87.62 194 VAL A O 1
ATOM 1503 N N . GLN A 1 195 ? -9.558 15.113 -17.848 1.00 81.31 195 GLN A N 1
ATOM 1504 C CA . GLN A 1 195 ? -9.925 16.508 -18.088 1.00 81.31 195 GLN A CA 1
ATOM 1505 C C . GLN A 1 195 ? -8.805 17.480 -17.680 1.00 81.31 195 GLN A C 1
ATOM 1507 O O . GLN A 1 195 ? -8.421 18.333 -18.479 1.00 81.31 195 GLN A O 1
ATOM 1512 N N . MET A 1 196 ? -8.209 17.316 -16.491 1.00 83.88 196 MET A N 1
ATOM 1513 C CA . MET A 1 196 ? -7.082 18.147 -16.039 1.00 83.88 196 MET A CA 1
ATOM 1514 C C . MET A 1 196 ? -5.890 18.081 -16.998 1.00 83.88 196 MET A C 1
ATOM 1516 O O . MET A 1 196 ? -5.277 19.113 -17.283 1.00 83.88 196 MET A O 1
ATOM 1520 N N . VAL A 1 197 ? -5.564 16.889 -17.509 1.00 89.69 197 VAL A N 1
ATOM 1521 C CA . VAL A 1 197 ? -4.493 16.714 -18.498 1.00 89.69 197 VAL A CA 1
ATOM 1522 C C . VAL A 1 197 ? -4.865 17.397 -19.814 1.00 89.69 197 VAL A C 1
ATOM 1524 O O . VAL A 1 197 ? -4.038 18.106 -20.381 1.00 89.69 197 VAL A O 1
ATOM 1527 N N . HIS A 1 198 ? -6.101 17.249 -20.293 1.00 84.25 198 HIS A N 1
ATOM 1528 C CA . HIS A 1 198 ? -6.558 17.913 -21.516 1.00 84.25 198 HIS A CA 1
ATOM 1529 C C . HIS A 1 198 ? -6.519 19.445 -21.429 1.00 84.25 198 HIS A C 1
ATOM 1531 O O . HIS A 1 198 ? -6.105 20.080 -22.400 1.00 84.25 198 HIS A O 1
ATOM 1537 N N . ASP A 1 199 ? -6.893 20.018 -20.284 1.00 84.38 199 ASP A N 1
ATOM 1538 C CA . ASP A 1 199 ? -6.972 21.470 -20.079 1.00 84.38 199 ASP A CA 1
ATOM 1539 C C . ASP A 1 199 ? -5.602 22.136 -19.888 1.00 84.38 199 ASP A C 1
ATOM 1541 O O . ASP A 1 199 ? -5.452 23.331 -20.141 1.00 84.38 199 ASP A O 1
ATOM 1545 N N . ASN A 1 200 ? -4.592 21.375 -19.449 1.00 83.62 200 ASN A N 1
ATOM 1546 C CA . ASN A 1 200 ? -3.288 21.918 -19.053 1.00 83.62 200 ASN A CA 1
ATOM 1547 C C . ASN A 1 200 ? -2.091 21.327 -19.822 1.00 83.62 200 ASN A C 1
ATOM 1549 O O . ASN A 1 200 ? -0.945 21.660 -19.503 1.00 83.62 200 ASN A O 1
ATOM 1553 N N . LYS A 1 201 ? -2.313 20.452 -20.812 1.00 81.00 201 LYS A N 1
ATOM 1554 C CA . LYS A 1 201 ? -1.228 19.897 -21.638 1.00 81.00 201 LYS A CA 1
ATOM 1555 C C . LYS A 1 201 ? -0.549 20.961 -22.502 1.00 81.00 201 LYS A C 1
ATOM 1557 O O . LYS A 1 201 ? -1.162 21.943 -22.917 1.00 81.00 201 LYS A O 1
ATOM 1562 N N . THR A 1 202 ? 0.715 20.720 -22.834 1.00 81.50 202 THR A N 1
ATOM 1563 C CA . THR A 1 202 ? 1.493 21.519 -23.793 1.00 81.50 202 THR A CA 1
ATOM 1564 C C . THR A 1 202 ? 1.822 20.702 -25.044 1.00 81.50 202 THR A C 1
ATOM 1566 O O . THR A 1 202 ? 1.497 19.521 -25.127 1.00 81.50 202 THR A O 1
ATOM 1569 N N . GLU A 1 203 ? 2.476 21.315 -26.035 1.00 73.94 203 GLU A N 1
ATOM 1570 C CA . GLU A 1 203 ? 2.938 20.617 -27.249 1.00 73.94 203 GLU A CA 1
ATOM 1571 C C . GLU A 1 203 ? 3.960 19.502 -26.958 1.00 73.94 203 GLU A C 1
ATOM 1573 O O . GLU A 1 203 ? 4.102 18.576 -27.750 1.00 73.94 203 GLU A O 1
ATOM 1578 N N . GLU A 1 204 ? 4.649 19.573 -25.816 1.00 68.94 204 GLU A N 1
ATOM 1579 C CA . GLU A 1 204 ? 5.623 18.569 -25.366 1.00 68.94 204 GLU A CA 1
ATOM 1580 C C . GLU A 1 204 ? 4.963 17.403 -24.611 1.00 68.94 204 GLU A C 1
ATOM 1582 O O . GLU A 1 204 ? 5.598 16.374 -24.404 1.00 68.94 204 GLU A O 1
ATOM 1587 N N . THR A 1 205 ? 3.692 17.542 -24.218 1.00 74.44 205 THR A N 1
ATOM 1588 C CA . THR A 1 205 ? 2.951 16.537 -23.452 1.00 74.44 205 THR A CA 1
ATOM 1589 C C . THR A 1 205 ? 2.521 15.365 -24.327 1.00 74.44 205 THR A C 1
ATOM 1591 O O . THR A 1 205 ? 1.720 15.515 -25.254 1.00 74.44 205 THR A O 1
ATOM 1594 N N . TYR A 1 206 ? 2.974 14.167 -23.970 1.00 79.44 206 TYR A N 1
ATOM 1595 C CA . TYR A 1 206 ? 2.558 12.934 -24.617 1.00 79.44 206 TYR A CA 1
ATOM 1596 C C . TYR A 1 206 ? 1.312 12.347 -23.943 1.00 79.44 206 TYR A C 1
ATOM 1598 O O . TYR A 1 206 ? 1.301 12.024 -22.754 1.00 79.44 206 TYR A O 1
ATOM 1606 N N . THR A 1 207 ? 0.255 12.188 -24.740 1.00 82.75 207 THR A N 1
ATOM 1607 C CA . THR A 1 207 ? -0.991 11.512 -24.355 1.00 82.75 207 THR A CA 1
ATOM 1608 C C . THR A 1 207 ? -1.460 10.627 -25.503 1.00 82.75 207 THR A C 1
ATOM 1610 O O . THR A 1 207 ? -1.333 11.005 -26.670 1.00 82.75 207 THR A O 1
ATOM 1613 N N . LYS A 1 208 ? -2.027 9.463 -25.190 1.00 80.69 208 LYS A N 1
ATOM 1614 C CA . LYS A 1 208 ? -2.678 8.581 -26.162 1.00 80.69 208 LYS A CA 1
ATOM 1615 C C . LYS A 1 208 ? -4.039 8.168 -25.608 1.00 80.69 208 LYS A C 1
ATOM 1617 O O . LYS A 1 208 ? -4.124 7.596 -24.530 1.00 80.69 208 LYS A O 1
ATOM 1622 N N . ASN A 1 209 ? -5.093 8.477 -26.355 1.00 78.56 209 ASN A N 1
ATOM 1623 C CA . ASN A 1 209 ? -6.468 8.158 -25.988 1.00 78.56 209 ASN A CA 1
ATOM 1624 C C . ASN A 1 209 ? -6.948 6.988 -26.857 1.00 78.56 209 ASN A C 1
ATOM 1626 O O . ASN A 1 209 ? -7.014 7.121 -28.081 1.00 78.56 209 ASN A O 1
ATOM 1630 N N . ASP A 1 210 ? -7.205 5.845 -26.234 1.00 74.31 210 ASP A N 1
ATOM 1631 C CA . ASP A 1 210 ? -7.730 4.641 -26.868 1.00 74.31 210 ASP A CA 1
ATOM 1632 C C . ASP A 1 210 ? -9.213 4.495 -26.506 1.00 74.31 210 ASP A C 1
ATOM 1634 O O . ASP A 1 210 ? -9.597 3.924 -25.485 1.00 74.31 210 ASP A O 1
ATOM 1638 N N . VAL A 1 211 ? -10.053 5.068 -27.365 1.00 68.25 211 VAL A N 1
ATOM 1639 C CA . VAL A 1 211 ? -11.504 5.160 -27.161 1.00 68.25 211 VAL A CA 1
ATOM 1640 C C . VAL A 1 211 ? -12.193 3.795 -27.294 1.00 68.25 211 VAL A C 1
ATOM 1642 O O . VAL A 1 211 ? -13.265 3.605 -26.726 1.00 68.25 211 VAL A O 1
ATOM 1645 N N . GLU A 1 212 ? -11.601 2.842 -28.021 1.00 55.53 212 GLU A N 1
ATOM 1646 C CA . GLU A 1 212 ? -12.191 1.510 -28.225 1.00 55.53 212 GLU A CA 1
ATOM 1647 C C . GLU A 1 212 ? -12.012 0.611 -26.999 1.00 55.53 212 GLU A C 1
ATOM 1649 O O . GLU A 1 212 ? -12.929 -0.135 -26.657 1.00 55.53 212 GLU A O 1
ATOM 1654 N N . ASN A 1 213 ? -10.871 0.723 -26.313 1.00 68.25 213 ASN A N 1
ATOM 1655 C CA . ASN A 1 213 ? -10.586 -0.033 -25.090 1.00 68.25 213 ASN A CA 1
ATOM 1656 C C . ASN A 1 213 ? -10.912 0.745 -23.803 1.00 68.25 213 ASN A C 1
ATOM 1658 O O . ASN A 1 213 ? -10.859 0.179 -22.713 1.00 68.25 213 ASN A O 1
ATOM 1662 N N . GLY A 1 214 ? -11.266 2.030 -23.918 1.00 67.88 214 GLY A N 1
ATOM 1663 C CA . GLY A 1 214 ? -11.532 2.902 -22.773 1.00 67.88 214 GLY A CA 1
ATOM 1664 C C . GLY A 1 214 ? -10.269 3.279 -21.991 1.00 67.88 214 GLY A C 1
ATOM 1665 O O . GLY A 1 214 ? -10.356 3.579 -20.803 1.00 67.88 214 GLY A O 1
ATOM 1666 N N . GLU A 1 215 ? -9.096 3.259 -22.634 1.00 72.62 215 GLU A N 1
ATOM 1667 C CA . GLU A 1 215 ? -7.809 3.519 -21.986 1.00 72.62 215 GLU A CA 1
ATOM 1668 C C . GLU A 1 215 ? -7.276 4.921 -22.303 1.00 72.62 215 GLU A C 1
ATOM 1670 O O . GLU A 1 215 ? -7.230 5.363 -23.453 1.00 72.62 215 GLU A O 1
ATOM 1675 N N . PHE A 1 216 ? -6.780 5.610 -21.276 1.00 81.12 216 PHE A N 1
ATOM 1676 C CA . PHE A 1 216 ? -6.085 6.884 -21.415 1.00 81.12 216 PHE A CA 1
ATOM 1677 C C . PHE A 1 216 ? -4.643 6.751 -20.926 1.00 81.12 216 PHE A C 1
ATOM 1679 O O . PHE A 1 216 ? -4.386 6.530 -19.745 1.00 81.12 216 PHE A O 1
ATOM 1686 N N . HIS A 1 217 ? -3.694 6.910 -21.844 1.00 79.50 217 HIS A N 1
ATOM 1687 C CA . HIS A 1 217 ? -2.261 6.840 -21.580 1.00 79.50 217 HIS A CA 1
ATOM 1688 C C . HIS A 1 217 ? -1.692 8.255 -21.469 1.00 79.50 217 HIS A C 1
ATOM 1690 O O . HIS A 1 217 ? -1.888 9.082 -22.364 1.00 79.50 217 HIS A O 1
ATOM 1696 N N . VAL A 1 218 ? -0.947 8.527 -20.400 1.00 83.94 218 VAL A N 1
ATOM 1697 C CA . VAL A 1 218 ? -0.273 9.810 -20.165 1.00 83.94 218 VAL A CA 1
ATOM 1698 C C . VAL A 1 218 ? 1.153 9.573 -19.680 1.00 83.94 218 VAL A C 1
ATOM 1700 O O . VAL A 1 218 ? 1.373 8.792 -18.757 1.00 83.94 218 VAL A O 1
ATOM 1703 N N . ASP A 1 219 ? 2.129 10.250 -20.288 1.00 86.19 219 ASP A N 1
ATOM 1704 C CA . ASP A 1 219 ? 3.512 10.228 -19.802 1.00 86.19 219 ASP A CA 1
ATOM 1705 C C . ASP A 1 219 ? 3.733 11.372 -18.807 1.00 86.19 219 ASP A C 1
ATOM 1707 O O . ASP A 1 219 ? 3.858 12.539 -19.192 1.00 86.19 219 ASP A O 1
ATOM 1711 N N . LEU A 1 220 ? 3.814 11.028 -17.520 1.00 82.75 220 LEU A N 1
ATOM 1712 C CA . LEU A 1 220 ? 3.962 11.983 -16.421 1.00 82.75 220 LEU A CA 1
ATOM 1713 C C . LEU A 1 220 ? 5.231 12.843 -16.510 1.00 82.75 220 LEU A C 1
ATOM 1715 O O . LEU A 1 220 ? 5.230 13.957 -15.991 1.00 82.75 220 LEU A O 1
ATOM 1719 N N . TYR A 1 221 ? 6.295 12.372 -17.167 1.00 82.06 221 TYR A N 1
ATOM 1720 C CA . TYR A 1 221 ? 7.549 13.126 -17.303 1.00 82.06 221 TYR A CA 1
ATOM 1721 C C . TYR A 1 221 ? 7.513 14.162 -18.429 1.00 82.06 221 TYR A C 1
ATOM 1723 O O . TYR A 1 221 ? 8.381 15.031 -18.494 1.00 82.06 221 TYR A O 1
ATOM 1731 N N . THR A 1 222 ? 6.497 14.097 -19.290 1.00 82.25 222 THR A N 1
ATOM 1732 C CA . THR A 1 222 ? 6.246 15.083 -20.354 1.00 82.25 222 THR A CA 1
ATOM 1733 C C . THR A 1 222 ? 5.252 16.169 -19.935 1.00 82.25 222 THR A C 1
ATOM 1735 O O . THR A 1 222 ? 4.944 17.086 -20.703 1.00 82.25 222 THR A O 1
ATOM 1738 N N . LEU A 1 223 ? 4.717 16.071 -18.714 1.00 83.88 223 LEU A N 1
ATOM 1739 C CA . LEU A 1 223 ? 3.746 17.019 -18.191 1.00 83.88 223 LEU A CA 1
ATOM 1740 C C . LEU A 1 223 ? 4.437 18.285 -17.661 1.00 83.88 223 LEU A C 1
ATOM 1742 O O . LEU A 1 223 ? 5.485 18.200 -17.022 1.00 83.88 223 LEU A O 1
ATOM 1746 N N . PRO A 1 224 ? 3.845 19.475 -17.858 1.00 85.38 224 PRO A N 1
ATOM 1747 C CA . PRO A 1 224 ? 4.336 20.698 -17.233 1.00 85.38 224 PRO A CA 1
ATOM 1748 C C . PRO A 1 224 ? 4.334 20.601 -15.700 1.00 85.38 224 PRO A C 1
ATOM 1750 O O . PRO A 1 224 ? 3.365 20.110 -15.122 1.00 85.38 224 PRO A O 1
ATOM 1753 N N . ASP A 1 225 ? 5.343 21.174 -15.027 1.00 84.12 225 ASP A N 1
ATOM 1754 C CA . ASP A 1 225 ? 5.436 21.196 -13.551 1.00 84.12 225 ASP A CA 1
ATOM 1755 C C . ASP A 1 225 ? 4.126 21.618 -12.838 1.00 84.12 225 ASP A C 1
ATOM 1757 O O . ASP A 1 225 ? 3.768 20.992 -11.837 1.00 84.12 225 ASP A O 1
ATOM 1761 N N . PRO A 1 226 ? 3.360 22.630 -13.315 1.00 86.62 226 PRO A N 1
ATOM 1762 C CA . PRO A 1 226 ? 2.082 22.985 -12.698 1.00 86.62 226 PRO A CA 1
ATOM 1763 C C . PRO A 1 226 ? 1.027 21.879 -12.795 1.00 86.62 226 PRO A C 1
ATOM 1765 O O . PRO A 1 226 ? 0.236 21.728 -11.869 1.00 86.62 226 PRO A O 1
ATOM 1768 N N . LEU A 1 227 ? 1.011 21.114 -13.890 1.00 88.56 227 LEU A N 1
ATOM 1769 C CA . LEU A 1 227 ? 0.096 19.990 -14.085 1.00 88.56 227 LEU A CA 1
ATOM 1770 C C . LEU A 1 227 ? 0.537 18.780 -13.253 1.00 88.56 227 LEU A C 1
ATOM 1772 O O . LEU A 1 227 ? -0.298 18.168 -12.599 1.00 88.56 227 LEU A O 1
ATOM 1776 N N . ILE A 1 228 ? 1.841 18.495 -13.181 1.00 88.25 228 ILE A N 1
ATOM 1777 C CA . ILE A 1 228 ? 2.395 17.479 -12.270 1.00 88.25 228 ILE A CA 1
ATOM 1778 C C . ILE A 1 228 ? 1.988 17.784 -10.828 1.00 88.25 228 ILE A C 1
ATOM 1780 O O . ILE A 1 228 ? 1.535 16.897 -10.109 1.00 88.25 228 ILE A O 1
ATOM 1784 N N . LYS A 1 229 ? 2.094 19.050 -10.408 1.00 83.56 229 LYS A N 1
ATOM 1785 C CA . LYS A 1 229 ? 1.658 19.470 -9.076 1.00 83.56 229 LYS A CA 1
ATOM 1786 C C . LYS A 1 229 ? 0.143 19.322 -8.890 1.00 83.56 229 LYS A C 1
ATOM 1788 O O . LYS A 1 229 ? -0.271 18.862 -7.837 1.00 83.56 229 LYS A O 1
ATOM 1793 N N . GLN A 1 230 ? -0.674 19.678 -9.883 1.00 80.12 230 GLN A N 1
ATOM 1794 C CA . GLN A 1 230 ? -2.131 19.497 -9.812 1.00 80.12 230 GLN A CA 1
ATOM 1795 C C . GLN A 1 230 ? -2.519 18.019 -9.692 1.00 80.12 230 GLN A C 1
ATOM 1797 O O . GLN A 1 230 ? -3.324 17.672 -8.836 1.00 80.12 230 GLN A O 1
ATOM 1802 N N . LEU A 1 231 ? -1.905 17.141 -10.490 1.00 87.31 231 LEU A N 1
ATOM 1803 C CA . LEU A 1 231 ? -2.125 15.695 -10.430 1.00 87.31 231 LEU A CA 1
ATOM 1804 C C . LEU A 1 231 ? -1.645 15.106 -9.104 1.00 87.31 231 LEU A C 1
ATOM 1806 O O . LEU A 1 231 ? -2.317 14.258 -8.525 1.00 87.31 231 LEU A O 1
ATOM 1810 N N . TRP A 1 232 ? -0.505 15.573 -8.599 1.00 84.38 232 TRP A N 1
ATOM 1811 C CA . TRP A 1 232 ? -0.007 15.216 -7.276 1.00 84.38 232 TRP A CA 1
ATOM 1812 C C . TRP A 1 232 ? -0.966 15.626 -6.172 1.00 84.38 232 TRP A C 1
ATOM 1814 O O . TRP A 1 232 ? -1.355 14.789 -5.365 1.00 84.38 232 TRP A O 1
ATOM 1824 N N . ASP A 1 233 ? -1.385 16.889 -6.151 1.00 76.75 233 ASP A N 1
ATOM 1825 C CA . ASP A 1 233 ? -2.324 17.389 -5.155 1.00 76.75 233 ASP A CA 1
ATOM 1826 C C . ASP A 1 233 ? -3.647 16.606 -5.232 1.00 76.75 233 ASP A C 1
ATOM 1828 O O . ASP A 1 233 ? -4.178 16.243 -4.193 1.00 76.75 233 ASP A O 1
ATOM 1832 N N . PHE A 1 234 ? -4.126 16.268 -6.435 1.00 79.44 234 PHE A N 1
ATOM 1833 C CA . PHE A 1 234 ? -5.358 15.501 -6.663 1.00 79.44 234 PHE A CA 1
ATOM 1834 C C . PHE A 1 234 ? -5.266 14.035 -6.205 1.00 79.44 234 PHE A C 1
ATOM 1836 O O . PHE A 1 234 ? -6.166 13.502 -5.565 1.00 79.44 234 PHE A O 1
ATOM 1843 N N . THR A 1 235 ? -4.159 13.361 -6.508 1.00 73.00 235 THR A N 1
ATOM 1844 C CA . THR A 1 235 ? -3.974 11.933 -6.185 1.00 73.00 235 THR A CA 1
ATOM 1845 C C . THR A 1 235 ? -3.573 11.693 -4.734 1.00 73.00 235 THR A C 1
ATOM 1847 O O . THR A 1 235 ? -3.890 10.651 -4.151 1.00 73.00 235 THR A O 1
ATOM 1850 N N . THR A 1 236 ? -2.890 12.668 -4.135 1.00 64.25 236 THR A N 1
ATOM 1851 C CA . THR A 1 236 ? -2.537 12.667 -2.713 1.00 64.25 236 THR A CA 1
ATOM 1852 C C . THR A 1 236 ? -3.581 13.345 -1.842 1.00 64.25 236 THR A C 1
ATOM 1854 O O . THR A 1 236 ? -3.585 13.110 -0.631 1.00 64.25 236 THR A O 1
ATOM 1857 N N . SER A 1 237 ? -4.534 14.084 -2.425 1.00 59.88 237 SER A N 1
ATOM 1858 C CA . SER A 1 237 ? -5.803 14.387 -1.771 1.00 59.88 237 SER A CA 1
ATOM 1859 C C . SER A 1 237 ? -6.644 13.117 -1.693 1.00 59.88 237 SER A C 1
ATOM 1861 O O . SER A 1 237 ? -7.704 12.987 -2.293 1.00 59.88 237 SER A O 1
ATOM 1863 N N . LYS A 1 238 ? -6.187 12.160 -0.881 1.00 59.75 238 LYS A N 1
ATOM 1864 C CA . LYS A 1 238 ? -7.119 11.284 -0.179 1.00 59.75 238 LYS A CA 1
ATOM 1865 C C . LYS A 1 238 ? -8.069 12.201 0.592 1.00 59.75 238 LYS A C 1
ATOM 1867 O O . LYS A 1 238 ? -7.609 13.252 1.050 1.00 59.75 238 LYS A O 1
ATOM 1872 N N . PRO A 1 239 ? -9.357 11.858 0.749 1.00 60.38 239 PRO A N 1
ATOM 1873 C CA . PRO A 1 239 ? -10.280 12.672 1.524 1.00 60.38 239 PRO A CA 1
ATOM 1874 C C . PRO A 1 239 ? -9.834 12.655 2.991 1.00 60.38 239 PRO A C 1
ATOM 1876 O O . PRO A 1 239 ? -10.295 11.860 3.796 1.00 60.38 239 PRO A O 1
ATOM 1879 N N . THR A 1 240 ? -8.873 13.519 3.319 1.00 66.12 240 THR A N 1
ATOM 1880 C CA . THR A 1 240 ? -8.465 13.952 4.660 1.00 66.12 240 THR A CA 1
ATOM 1881 C C . THR A 1 240 ? -9.278 15.167 5.095 1.00 66.12 240 THR A C 1
ATOM 1883 O O . THR A 1 240 ? -8.984 15.825 6.091 1.00 66.12 240 THR A O 1
ATOM 1886 N N . GLU A 1 241 ? -10.270 15.506 4.281 1.00 69.38 241 GLU A N 1
ATOM 1887 C CA . GLU A 1 241 ? -11.156 16.638 4.420 1.00 69.38 241 GLU A CA 1
ATOM 1888 C C . GLU A 1 241 ? -12.599 16.136 4.328 1.00 69.38 241 GLU A C 1
ATOM 1890 O O . GLU A 1 241 ? -12.878 15.006 3.904 1.00 69.38 241 GLU A O 1
ATOM 1895 N N . ALA A 1 242 ? -13.521 16.976 4.781 1.00 68.31 242 ALA A N 1
ATOM 1896 C CA . ALA A 1 242 ? -14.943 16.706 4.669 1.00 68.31 242 ALA A CA 1
ATOM 1897 C C . ALA A 1 242 ? -15.349 16.553 3.183 1.00 68.31 242 ALA A C 1
ATOM 1899 O O . ALA A 1 242 ? -14.710 17.142 2.312 1.00 68.31 242 ALA A O 1
ATOM 1900 N N . PRO A 1 243 ? -16.424 15.811 2.869 1.00 77.38 243 PRO A N 1
ATOM 1901 C CA . PRO A 1 243 ? -17.326 15.127 3.799 1.00 77.38 243 PRO A CA 1
ATOM 1902 C C . PRO A 1 243 ? -16.816 13.759 4.281 1.00 77.38 243 PRO A C 1
ATOM 1904 O O . PRO A 1 243 ? -17.302 13.271 5.297 1.00 77.38 243 PRO A O 1
ATOM 1907 N N . GLY A 1 244 ? -15.849 13.147 3.590 1.00 83.75 244 GLY A N 1
ATOM 1908 C CA . GLY A 1 244 ? -15.397 11.780 3.871 1.00 83.75 244 GLY A CA 1
ATOM 1909 C C . GLY A 1 244 ? -14.639 11.636 5.191 1.00 83.75 244 GLY A C 1
ATOM 1910 O O . GLY A 1 244 ? -14.918 10.704 5.942 1.00 83.75 244 GLY A O 1
ATOM 1911 N N . PHE A 1 245 ? -13.731 12.566 5.502 1.00 89.25 245 PHE A N 1
ATOM 1912 C CA . PHE A 1 245 ? -13.024 12.615 6.783 1.00 89.25 245 PHE A CA 1
ATOM 1913 C C . PHE A 1 245 ? -13.813 13.426 7.803 1.00 89.25 245 PHE A C 1
ATOM 1915 O O . PHE A 1 245 ? -14.080 14.611 7.593 1.00 89.25 245 PHE A O 1
ATOM 1922 N N . VAL A 1 246 ? -14.151 12.796 8.923 1.00 91.06 246 VAL A N 1
ATOM 1923 C CA . VAL A 1 246 ? -14.940 13.422 9.985 1.00 91.06 246 VAL A CA 1
ATOM 1924 C C . VAL A 1 246 ? -14.019 13.965 11.070 1.00 91.06 246 VAL A C 1
ATOM 1926 O O . VAL A 1 246 ? -14.039 15.162 11.350 1.00 91.06 246 VAL A O 1
ATOM 1929 N N . ASP A 1 247 ? -13.182 13.111 11.663 1.00 92.69 247 ASP A N 1
ATOM 1930 C CA . ASP A 1 247 ? -12.336 13.513 12.788 1.00 92.69 247 ASP A CA 1
ATOM 1931 C C . ASP A 1 247 ? -11.158 12.566 13.046 1.00 92.69 247 ASP A C 1
ATOM 1933 O O . ASP A 1 247 ? -11.100 11.467 12.500 1.00 92.69 247 ASP A O 1
ATOM 1937 N N . SER A 1 248 ? -10.239 12.953 13.930 1.00 93.62 248 SER A N 1
ATOM 1938 C CA . SER A 1 248 ? -9.170 12.092 14.453 1.00 93.62 248 SER A CA 1
ATOM 1939 C C . SER A 1 248 ? -8.963 12.331 15.943 1.00 93.62 248 SER A C 1
ATOM 1941 O O . SER A 1 248 ? -8.946 13.466 16.409 1.00 93.62 248 SER A O 1
ATOM 1943 N N . PHE A 1 249 ? -8.784 11.266 16.724 1.00 95.00 249 PHE A N 1
ATOM 1944 C CA . PHE A 1 249 ? -8.749 11.384 18.180 1.00 95.00 249 PHE A CA 1
ATOM 1945 C C . PHE A 1 249 ? -7.967 10.282 18.882 1.00 95.00 249 PHE A C 1
ATOM 1947 O O . PHE A 1 249 ? -7.801 9.173 18.374 1.00 95.00 249 PHE A O 1
ATOM 1954 N N . ILE A 1 250 ? -7.542 10.584 20.107 1.00 95.75 250 ILE A N 1
ATOM 1955 C CA . ILE A 1 250 ? -7.045 9.595 21.065 1.00 95.75 250 ILE A CA 1
ATOM 1956 C C . ILE A 1 250 ? -8.181 9.217 22.014 1.00 95.75 250 ILE A C 1
ATOM 1958 O O . ILE A 1 250 ? -8.885 10.082 22.530 1.00 95.75 250 ILE A O 1
ATOM 1962 N N . CYS A 1 251 ? -8.356 7.923 22.264 1.00 95.31 251 CYS A N 1
ATOM 1963 C CA . CYS A 1 251 ? -9.325 7.425 23.231 1.00 95.31 251 CYS A CA 1
ATOM 1964 C C . CYS A 1 251 ? -8.639 6.596 24.312 1.00 95.31 251 CYS A C 1
ATOM 1966 O O . CYS A 1 251 ? -7.990 5.592 24.018 1.00 95.31 251 CYS A O 1
ATOM 1968 N N . ASN A 1 252 ? -8.831 7.013 25.563 1.00 95.88 252 ASN A N 1
ATOM 1969 C CA . ASN A 1 252 ? -8.297 6.351 26.755 1.00 95.88 252 ASN A CA 1
ATOM 1970 C C . ASN A 1 252 ? -9.353 5.474 27.450 1.00 95.88 252 ASN A C 1
ATOM 1972 O O . ASN A 1 252 ? -9.252 5.194 28.641 1.00 95.88 252 ASN A O 1
ATOM 1976 N N . CYS A 1 253 ? -10.431 5.078 26.763 1.00 93.38 253 CYS A N 1
ATOM 1977 C CA . CYS A 1 253 ? -11.422 4.217 27.399 1.00 93.38 253 CYS A CA 1
ATOM 1978 C C . CYS A 1 253 ? -10.809 2.842 27.722 1.00 93.38 253 CYS A C 1
ATOM 1980 O O . CYS A 1 253 ? -9.937 2.337 27.010 1.00 93.38 253 CYS A O 1
ATOM 1982 N N . SER A 1 254 ? -11.302 2.196 28.780 1.00 92.44 254 SER A N 1
ATOM 1983 C CA . SER A 1 254 ? -10.785 0.893 29.226 1.00 92.44 254 SER A CA 1
ATOM 1984 C C . SER A 1 254 ? -10.889 -0.210 28.165 1.00 92.44 254 SER A C 1
ATOM 1986 O O . SER A 1 254 ? -10.141 -1.186 28.210 1.00 92.44 254 SER A O 1
ATOM 1988 N N . ASP A 1 255 ? -11.811 -0.065 27.217 1.00 93.00 255 ASP A N 1
ATOM 1989 C CA . ASP A 1 255 ? -11.977 -0.973 26.089 1.00 93.00 255 ASP A CA 1
ATOM 1990 C C . ASP A 1 255 ? -10.871 -0.784 25.040 1.00 93.00 255 ASP A C 1
ATOM 1992 O O . ASP A 1 255 ? -10.263 -1.761 24.607 1.00 93.00 255 ASP A O 1
ATOM 1996 N N . ASP A 1 256 ? -10.519 0.461 24.708 1.00 93.62 256 ASP A N 1
ATOM 1997 C CA . ASP A 1 256 ? -9.420 0.741 23.784 1.00 93.62 256 ASP A CA 1
ATOM 1998 C C . ASP A 1 256 ? -8.064 0.332 24.364 1.00 93.62 256 ASP A C 1
ATOM 2000 O O . ASP A 1 256 ? -7.235 -0.156 23.604 1.00 93.62 256 ASP A O 1
ATOM 2004 N N . HIS A 1 257 ? -7.865 0.388 25.689 1.00 94.12 257 HIS A N 1
ATOM 2005 C CA . HIS A 1 257 ? -6.654 -0.170 26.307 1.00 94.12 257 HIS A CA 1
ATOM 2006 C C . HIS A 1 257 ? -6.506 -1.675 26.022 1.00 94.12 257 HIS A C 1
ATOM 2008 O O . HIS A 1 257 ? -5.422 -2.175 25.725 1.00 94.12 257 HIS A O 1
ATOM 2014 N N . LYS A 1 258 ? -7.614 -2.421 26.118 1.00 92.25 258 LYS A N 1
ATOM 2015 C CA . LYS A 1 258 ? -7.624 -3.873 25.890 1.00 92.25 258 LYS A CA 1
ATOM 2016 C C . LYS A 1 258 ? -7.433 -4.205 24.420 1.00 92.25 258 LYS A C 1
ATOM 2018 O O . LYS A 1 258 ? -6.675 -5.112 24.098 1.00 92.25 258 LYS A O 1
ATOM 2023 N N . ILE A 1 259 ? -8.125 -3.483 23.546 1.00 92.38 259 ILE A N 1
ATOM 2024 C CA . ILE A 1 259 ? -8.120 -3.752 22.111 1.00 92.38 259 ILE A CA 1
ATOM 2025 C C . ILE A 1 259 ? -6.749 -3.478 21.489 1.00 92.38 259 ILE A C 1
ATOM 2027 O O . ILE A 1 259 ? -6.328 -4.222 20.609 1.00 92.38 259 ILE A O 1
ATOM 2031 N N . THR A 1 260 ? -6.048 -2.433 21.930 1.00 93.00 260 THR A N 1
ATOM 2032 C CA . THR A 1 260 ? -4.708 -2.112 21.415 1.00 93.00 260 THR A CA 1
ATOM 2033 C C . THR A 1 260 ? -3.585 -2.763 22.216 1.00 93.00 260 THR A C 1
ATOM 2035 O O . THR A 1 260 ? -2.421 -2.591 21.862 1.00 93.00 260 THR A O 1
ATOM 2038 N N . ALA A 1 261 ? -3.915 -3.475 23.301 1.00 94.19 261 ALA A N 1
ATOM 2039 C CA . ALA A 1 261 ? -2.956 -3.925 24.310 1.00 94.19 261 ALA A CA 1
ATOM 2040 C C . ALA A 1 261 ? -2.006 -2.792 24.767 1.00 94.19 261 ALA A C 1
ATOM 2042 O O . ALA A 1 261 ? -0.830 -3.019 25.050 1.00 94.19 261 ALA A O 1
ATOM 2043 N N . SER A 1 262 ? -2.522 -1.560 24.817 1.00 93.44 262 SER A N 1
ATOM 2044 C CA . SER A 1 262 ? -1.784 -0.331 25.117 1.00 93.44 262 SER A CA 1
ATOM 2045 C C . SER A 1 262 ? -2.611 0.578 26.036 1.00 93.44 262 SER A C 1
ATOM 2047 O O . SER A 1 262 ? -3.599 0.148 26.622 1.00 93.44 262 SER A O 1
ATOM 2049 N N . MET A 1 263 ? -2.186 1.824 26.237 1.00 93.56 263 MET A N 1
ATOM 2050 C CA . MET A 1 263 ? -2.831 2.779 27.153 1.00 93.56 263 MET A CA 1
ATOM 2051 C C . MET A 1 263 ? -3.871 3.677 26.479 1.00 93.56 263 MET A C 1
ATOM 2053 O O . MET A 1 263 ? -4.424 4.546 27.134 1.00 93.56 263 MET A O 1
ATOM 2057 N N . PHE A 1 264 ? -4.089 3.523 25.175 1.00 95.06 264 PHE A N 1
ATOM 2058 C CA . PHE A 1 264 ? -5.091 4.249 24.400 1.00 95.06 264 PHE A CA 1
ATOM 2059 C C . PHE A 1 264 ? -5.195 3.644 22.996 1.00 95.06 264 PHE A C 1
ATOM 2061 O O . PHE A 1 264 ? -4.405 2.775 22.607 1.00 95.06 264 PHE A O 1
ATOM 2068 N N . ALA A 1 265 ? -6.143 4.143 22.211 1.00 95.06 265 ALA A N 1
ATOM 2069 C CA . ALA A 1 265 ? -6.148 3.977 20.768 1.00 95.06 265 ALA A CA 1
ATOM 2070 C C . ALA A 1 265 ? -6.107 5.330 20.058 1.00 95.06 265 ALA A C 1
ATOM 2072 O O . ALA A 1 265 ? -6.787 6.270 20.468 1.00 95.06 265 ALA A O 1
ATOM 2073 N N . SER A 1 266 ? -5.341 5.393 18.972 1.00 95.19 266 SER A N 1
ATOM 2074 C CA . SER A 1 266 ? -5.328 6.513 18.031 1.00 95.19 266 SER A CA 1
ATOM 2075 C C . SER A 1 266 ? -6.260 6.186 16.869 1.00 95.19 266 SER A C 1
ATOM 2077 O O . SER A 1 266 ? -6.073 5.175 16.185 1.00 95.19 266 SER A O 1
ATOM 2079 N N . ASN A 1 267 ? -7.270 7.024 16.658 1.00 95.94 267 ASN A N 1
ATOM 2080 C CA . ASN A 1 267 ? -8.379 6.766 15.750 1.00 95.94 267 ASN A CA 1
ATOM 2081 C C . ASN A 1 267 ? -8.559 7.891 14.741 1.00 95.94 267 ASN A C 1
ATOM 2083 O O . ASN A 1 267 ? -8.268 9.049 15.034 1.00 95.94 267 ASN A O 1
ATOM 2087 N N . PHE A 1 268 ? -9.108 7.545 13.586 1.00 94.81 268 PHE A N 1
ATOM 2088 C CA . PHE A 1 268 ? -9.682 8.494 12.649 1.00 94.81 268 PHE A CA 1
ATOM 2089 C C . PHE A 1 268 ? -11.050 8.007 12.196 1.00 94.81 268 PHE A C 1
ATOM 2091 O O . PHE A 1 268 ? -11.320 6.808 12.187 1.00 94.81 268 PHE A O 1
ATOM 2098 N N . VAL A 1 269 ? -11.929 8.941 11.873 1.00 94.81 269 VAL A N 1
ATOM 2099 C CA . VAL A 1 269 ? -13.330 8.681 11.575 1.00 94.81 269 VAL A CA 1
ATOM 2100 C C . VAL A 1 269 ? -13.600 9.064 10.140 1.00 94.81 269 VAL A C 1
ATOM 2102 O O . VAL A 1 269 ? -13.299 10.184 9.724 1.00 94.81 269 VAL A O 1
ATOM 2105 N N . VAL A 1 270 ? -14.198 8.136 9.406 1.00 93.25 270 VAL A N 1
ATOM 2106 C CA . VAL A 1 270 ? -14.642 8.360 8.033 1.00 93.25 270 VAL A CA 1
ATOM 2107 C C . VAL A 1 270 ? -16.122 8.040 7.891 1.00 93.25 270 VAL A C 1
ATOM 2109 O O . VAL A 1 270 ? -16.662 7.211 8.629 1.00 93.25 270 VAL A O 1
ATOM 2112 N N . GLN A 1 271 ? -16.789 8.694 6.944 1.00 92.25 271 GLN A N 1
ATOM 2113 C CA . GLN A 1 271 ? -18.144 8.309 6.568 1.00 92.25 271 GLN A CA 1
ATOM 2114 C C . GLN A 1 271 ? -18.127 6.962 5.843 1.00 92.25 271 GLN A C 1
ATOM 2116 O O . GLN A 1 271 ? -17.363 6.758 4.896 1.00 92.25 271 GLN A O 1
ATOM 2121 N N . GLU A 1 272 ? -19.016 6.056 6.244 1.00 92.00 272 GLU A N 1
ATOM 2122 C CA . GLU A 1 272 ? -19.181 4.753 5.595 1.00 92.00 272 GLU A CA 1
ATOM 2123 C C . GLU A 1 272 ? -19.552 4.914 4.114 1.00 92.00 272 GLU A C 1
ATOM 2125 O O . GLU A 1 272 ? -19.001 4.224 3.261 1.00 92.00 272 GLU A O 1
ATOM 2130 N N . SER A 1 273 ? -20.400 5.897 3.796 1.00 89.38 273 SER A N 1
ATOM 2131 C CA . SER A 1 273 ? -20.792 6.255 2.424 1.00 89.38 273 SER A CA 1
ATOM 2132 C C . SER A 1 273 ? -19.625 6.691 1.532 1.00 89.38 273 SER A C 1
ATOM 2134 O O . SER A 1 273 ? -19.742 6.626 0.314 1.00 89.38 273 SER A O 1
ATOM 2136 N N . HIS A 1 274 ? -18.507 7.112 2.129 1.00 84.88 274 HIS A N 1
ATOM 2137 C CA . HIS A 1 274 ? -17.298 7.560 1.436 1.00 84.88 274 HIS A CA 1
ATOM 2138 C C . HIS A 1 274 ? -16.142 6.562 1.601 1.00 84.88 274 HIS A C 1
ATOM 2140 O O . HIS A 1 274 ? -14.985 6.907 1.370 1.00 84.88 274 HIS A O 1
ATOM 2146 N N . THR A 1 275 ? -16.434 5.328 2.029 1.00 86.81 275 THR A N 1
ATOM 2147 C CA . THR A 1 275 ? -15.421 4.293 2.250 1.00 86.81 275 THR A CA 1
ATOM 2148 C C . THR A 1 275 ? -15.630 3.108 1.318 1.00 86.81 275 THR A C 1
ATOM 2150 O O . THR A 1 275 ? -16.645 2.414 1.372 1.00 86.81 275 THR A O 1
ATOM 2153 N N . ILE A 1 276 ? -14.612 2.811 0.512 1.00 83.69 276 ILE A N 1
ATOM 2154 C CA . ILE A 1 276 ? -14.596 1.667 -0.401 1.00 83.69 276 ILE A CA 1
ATOM 2155 C C . ILE A 1 276 ? -13.555 0.659 0.086 1.00 83.69 276 ILE A C 1
ATOM 2157 O O . ILE A 1 276 ? -12.416 1.011 0.381 1.00 83.69 276 ILE A O 1
ATOM 2161 N N . HIS A 1 277 ? -13.944 -0.615 0.158 1.00 85.44 277 HIS A N 1
ATOM 2162 C CA . HIS A 1 277 ? -12.991 -1.704 0.356 1.00 85.44 277 HIS A CA 1
ATOM 2163 C C . HIS A 1 277 ? -12.547 -2.203 -1.016 1.00 85.44 277 HIS A C 1
ATOM 2165 O O . HIS A 1 277 ? -13.331 -2.847 -1.708 1.00 85.44 277 HIS A O 1
ATOM 2171 N N . THR A 1 278 ? -11.304 -1.928 -1.398 1.00 81.50 278 THR A N 1
ATOM 2172 C CA . THR A 1 278 ? -10.746 -2.381 -2.682 1.00 81.50 278 THR A CA 1
ATOM 2173 C C . THR A 1 278 ? -10.359 -3.863 -2.664 1.00 81.50 278 THR A C 1
ATOM 2175 O O . THR A 1 278 ? -10.367 -4.509 -3.704 1.00 81.50 278 THR A O 1
ATOM 2178 N N . ARG A 1 279 ? -10.057 -4.425 -1.482 1.00 83.81 279 ARG A N 1
ATOM 2179 C CA . ARG A 1 279 ? -9.771 -5.855 -1.262 1.00 83.81 279 ARG A CA 1
ATOM 2180 C C . ARG A 1 279 ? -10.008 -6.280 0.190 1.00 83.81 279 ARG A C 1
ATOM 2182 O O . ARG A 1 279 ? -10.117 -5.438 1.079 1.00 83.81 279 ARG A O 1
ATOM 2189 N N . GLY A 1 280 ? -10.062 -7.592 0.437 1.00 87.50 280 GLY A N 1
ATOM 2190 C CA . GLY A 1 280 ? -10.021 -8.186 1.783 1.00 87.50 280 GLY A CA 1
ATOM 2191 C C . GLY A 1 280 ? -11.266 -7.970 2.650 1.00 87.50 280 GLY A C 1
ATOM 2192 O O . GLY A 1 280 ? -11.257 -8.331 3.827 1.00 87.50 280 GLY A O 1
ATOM 2193 N N . LYS A 1 281 ? -12.348 -7.407 2.096 1.00 92.25 281 LYS A N 1
ATOM 2194 C CA . LYS A 1 281 ? -13.622 -7.220 2.811 1.00 92.25 281 LYS A CA 1
ATOM 2195 C C . LYS A 1 281 ? -14.212 -8.552 3.279 1.00 92.25 281 LYS A C 1
ATOM 2197 O O . LYS A 1 281 ? -14.741 -8.635 4.382 1.00 92.25 281 LYS A O 1
ATOM 2202 N N . ASP A 1 282 ? -14.075 -9.591 2.461 1.00 94.88 282 ASP A N 1
ATOM 2203 C CA . ASP A 1 282 ? -14.444 -10.982 2.748 1.00 94.88 282 ASP A CA 1
ATOM 2204 C C . ASP A 1 282 ? -13.653 -11.588 3.919 1.00 94.88 282 ASP A C 1
ATOM 2206 O O . ASP A 1 282 ? -14.100 -12.547 4.545 1.00 94.88 282 ASP A O 1
ATOM 2210 N N . ARG A 1 283 ? -12.493 -11.012 4.255 1.00 95.88 283 ARG A N 1
ATOM 2211 C CA . ARG A 1 283 ? -11.644 -11.453 5.368 1.00 95.88 283 ARG A CA 1
ATOM 2212 C C . ARG A 1 283 ? -11.966 -10.763 6.686 1.00 95.88 283 ARG A C 1
ATOM 2214 O O . ARG A 1 283 ? -11.357 -11.122 7.697 1.00 95.88 283 ARG A O 1
ATOM 2221 N N . LEU A 1 284 ? -12.901 -9.813 6.718 1.00 96.75 284 LEU A N 1
ATOM 2222 C CA . LEU A 1 284 ? -13.309 -9.154 7.956 1.00 96.75 284 LEU A CA 1
ATOM 2223 C C . LEU A 1 284 ? -14.241 -10.052 8.775 1.00 96.75 284 LEU A C 1
ATOM 2225 O O . LEU A 1 284 ? -15.299 -10.477 8.322 1.00 96.75 284 LEU A O 1
ATOM 2229 N N . THR A 1 285 ? -13.849 -10.306 10.019 1.00 97.69 285 THR A N 1
ATOM 2230 C CA . THR A 1 285 ? -14.684 -10.919 11.054 1.00 97.69 285 THR A CA 1
ATOM 2231 C C . THR A 1 285 ? -15.196 -9.846 12.005 1.00 97.69 285 THR A C 1
ATOM 2233 O O . THR A 1 285 ? -14.546 -8.818 12.219 1.00 97.69 285 THR A O 1
ATOM 2236 N N . LYS A 1 286 ? -16.387 -10.081 12.562 1.00 97.25 286 LYS A N 1
ATOM 2237 C CA . LYS A 1 286 ? -17.116 -9.108 13.371 1.00 97.25 286 LYS A CA 1
ATOM 2238 C C . LYS A 1 286 ? -17.397 -9.625 14.773 1.00 97.25 286 LYS A C 1
ATOM 2240 O O . LYS A 1 286 ? -17.739 -10.791 14.952 1.00 97.25 286 LYS A O 1
ATOM 2245 N N . PHE A 1 287 ? -17.312 -8.740 15.758 1.00 96.25 287 PHE A N 1
ATOM 2246 C CA . PHE A 1 287 ? -17.763 -9.005 17.124 1.00 96.25 287 PHE A CA 1
ATOM 2247 C C . PHE A 1 287 ? -18.394 -7.750 17.723 1.00 96.25 287 PHE A C 1
ATOM 2249 O O . PHE A 1 287 ? -17.755 -6.702 17.728 1.00 96.25 287 PHE A O 1
ATOM 2256 N N . ALA A 1 288 ? -19.615 -7.852 18.253 1.00 96.25 288 ALA A N 1
ATOM 2257 C CA . ALA A 1 288 ? -20.337 -6.720 18.827 1.00 96.25 288 ALA A CA 1
ATOM 2258 C C . ALA A 1 288 ? -20.770 -6.969 20.276 1.00 96.25 288 ALA A C 1
ATOM 2260 O O . ALA A 1 288 ? -21.186 -8.072 20.630 1.00 96.25 288 ALA A O 1
ATOM 2261 N N . GLN A 1 289 ? -20.706 -5.930 21.112 1.00 94.19 289 GLN A N 1
ATOM 2262 C CA . GLN A 1 289 ? -21.238 -5.953 22.478 1.00 94.19 289 GLN A CA 1
ATOM 2263 C C . GLN A 1 289 ? -21.546 -4.543 23.005 1.00 94.19 289 GLN A C 1
ATOM 2265 O O . GLN A 1 289 ? -21.003 -3.559 22.511 1.00 94.19 289 GLN A O 1
ATOM 2270 N N . SER A 1 290 ? -22.366 -4.451 24.052 1.00 94.00 290 SER A N 1
ATOM 2271 C CA . SER A 1 290 ? -22.649 -3.201 24.780 1.00 94.00 290 SER A CA 1
ATOM 2272 C C . SER A 1 290 ? -22.284 -3.264 26.269 1.00 94.00 290 SER A C 1
ATOM 2274 O O . SER A 1 290 ? -22.091 -2.233 26.907 1.00 94.00 290 SER A O 1
ATOM 2276 N N . LYS A 1 291 ? -22.137 -4.469 26.842 1.00 90.50 291 LYS A N 1
ATOM 2277 C CA . LYS A 1 291 ? -22.035 -4.680 28.297 1.00 90.50 291 LYS A CA 1
ATOM 2278 C C . LYS A 1 291 ? -20.837 -3.981 28.944 1.00 90.50 291 LYS A C 1
ATOM 2280 O O . LYS A 1 291 ? -20.951 -3.538 30.082 1.00 90.50 291 LYS A O 1
ATOM 2285 N N . THR A 1 292 ? -19.691 -3.917 28.266 1.00 85.75 292 THR A N 1
ATOM 2286 C CA . THR A 1 292 ? -18.486 -3.257 28.804 1.00 85.75 292 THR A CA 1
ATOM 2287 C C . THR A 1 292 ? -18.181 -1.915 28.144 1.00 85.75 292 THR A C 1
ATOM 2289 O O . THR A 1 292 ? -17.090 -1.384 28.343 1.00 85.75 292 THR A O 1
ATOM 2292 N N . ILE A 1 293 ? -19.100 -1.379 27.339 1.00 88.75 293 ILE A N 1
ATOM 2293 C CA . ILE A 1 293 ? -18.893 -0.122 26.621 1.00 88.75 293 ILE A CA 1
ATOM 2294 C C . ILE A 1 293 ? -19.293 1.038 27.528 1.00 88.75 293 ILE A C 1
ATOM 2296 O O . ILE A 1 293 ? -20.433 1.121 27.974 1.00 88.75 293 ILE A O 1
ATOM 2300 N N . ALA A 1 294 ? -18.360 1.958 27.786 1.00 83.06 294 ALA A N 1
ATOM 2301 C CA . ALA A 1 294 ? -18.561 3.056 28.734 1.00 83.06 294 ALA A CA 1
ATOM 2302 C C . ALA A 1 294 ? -19.743 3.976 28.375 1.00 83.06 294 ALA A C 1
ATOM 2304 O O . ALA A 1 294 ? -20.396 4.502 29.270 1.00 83.06 294 ALA A O 1
ATOM 2305 N N . SER A 1 295 ? -20.034 4.152 27.082 1.00 83.50 295 SER A N 1
ATOM 2306 C CA . SER A 1 295 ? -21.176 4.944 26.602 1.00 83.50 295 SER A CA 1
ATOM 2307 C C . SER A 1 295 ? -22.517 4.199 26.639 1.00 83.50 295 SER A C 1
ATOM 2309 O O . SER A 1 295 ? -23.543 4.805 26.355 1.00 83.50 295 SER A O 1
ATOM 2311 N N . GLY A 1 296 ? -22.532 2.893 26.932 1.00 87.50 296 GLY A N 1
ATOM 2312 C CA . GLY A 1 296 ? -23.728 2.043 26.864 1.00 87.50 296 GLY A CA 1
ATOM 2313 C C . GLY A 1 296 ? -24.176 1.667 25.445 1.00 87.50 296 GLY A C 1
ATOM 2314 O O . GLY A 1 296 ? -25.051 0.816 25.287 1.00 87.50 296 GLY A O 1
ATOM 2315 N N . ASN A 1 297 ? -23.561 2.250 24.413 1.00 90.94 297 ASN A N 1
ATOM 2316 C CA . ASN A 1 297 ? -23.809 1.904 23.017 1.00 90.94 297 ASN A CA 1
ATOM 2317 C C . ASN A 1 297 ? -23.294 0.501 22.677 1.00 90.94 297 ASN A C 1
ATOM 2319 O O . ASN A 1 297 ? -22.348 -0.005 23.283 1.00 90.94 297 ASN A O 1
ATOM 2323 N N . THR A 1 298 ? -23.881 -0.113 21.652 1.00 94.94 298 THR A N 1
ATOM 2324 C CA . THR A 1 298 ? -23.306 -1.310 21.038 1.00 94.94 298 THR A CA 1
ATOM 2325 C C . THR A 1 298 ? -22.108 -0.899 20.196 1.00 94.94 298 THR A C 1
ATOM 2327 O O . THR A 1 298 ? -22.232 -0.047 19.318 1.00 94.94 298 THR A O 1
ATOM 2330 N N . MET A 1 299 ? -20.964 -1.529 20.446 1.00 95.44 299 MET A N 1
ATOM 2331 C CA . MET A 1 299 ? -19.764 -1.381 19.632 1.00 95.44 299 MET A CA 1
ATOM 2332 C C . MET A 1 299 ? -19.480 -2.673 18.875 1.00 95.44 299 MET A C 1
ATOM 2334 O O . MET A 1 299 ? -19.247 -3.707 19.501 1.00 95.44 299 MET A O 1
ATOM 2338 N N . GLU A 1 300 ? -19.459 -2.595 17.547 1.00 97.31 300 GLU A N 1
ATOM 2339 C CA . GLU A 1 300 ? -19.026 -3.657 16.639 1.00 97.31 300 GLU A CA 1
ATOM 2340 C C . GLU A 1 300 ? -17.559 -3.449 16.246 1.00 97.31 300 GLU A C 1
ATOM 2342 O O . GLU A 1 300 ? -17.179 -2.390 15.753 1.00 97.31 300 GLU A O 1
ATOM 2347 N N . ASN A 1 301 ? -16.735 -4.472 16.437 1.00 97.00 301 ASN A N 1
ATOM 2348 C CA . ASN A 1 301 ? -15.350 -4.538 15.990 1.00 97.00 301 ASN A CA 1
ATOM 2349 C C . ASN A 1 301 ? -15.285 -5.273 14.649 1.00 97.00 301 ASN A C 1
ATOM 2351 O O . ASN A 1 301 ? -15.770 -6.399 14.575 1.00 97.00 301 ASN A O 1
ATOM 2355 N N . ASN A 1 302 ? -14.645 -4.682 13.636 1.00 97.56 302 ASN A N 1
ATOM 2356 C CA . ASN A 1 302 ? -14.388 -5.299 12.331 1.00 97.56 302 ASN A CA 1
ATOM 2357 C C . ASN A 1 302 ? -12.875 -5.525 12.171 1.00 97.56 302 ASN A C 1
ATOM 2359 O O . ASN A 1 302 ? -12.112 -4.572 11.989 1.00 97.56 302 ASN A O 1
ATOM 2363 N N . PHE A 1 303 ? -12.425 -6.775 12.277 1.00 97.00 303 PHE A N 1
ATOM 2364 C CA . PHE A 1 303 ? -11.003 -7.135 12.294 1.00 97.00 303 PHE A CA 1
ATOM 2365 C C . PHE A 1 303 ? -10.671 -8.211 11.262 1.00 97.00 303 PHE A C 1
ATOM 2367 O O . PHE A 1 303 ? -11.510 -9.034 10.902 1.00 97.00 303 PHE A O 1
ATOM 2374 N N . CYS A 1 304 ? -9.434 -8.206 10.776 1.00 95.75 304 CYS A N 1
ATOM 2375 C CA . CYS A 1 304 ? -8.963 -9.186 9.809 1.00 95.75 304 CYS A CA 1
ATOM 2376 C C . CYS A 1 304 ? -8.881 -10.579 10.451 1.00 95.75 304 CYS A C 1
ATOM 2378 O O . CYS A 1 304 ? -8.193 -10.769 11.451 1.00 95.75 304 CYS A O 1
ATOM 2380 N N . SER A 1 305 ? -9.540 -11.568 9.849 1.00 96.88 305 SER A N 1
ATOM 2381 C CA . SER A 1 305 ? -9.501 -12.975 10.284 1.00 96.88 305 SER A CA 1
ATOM 2382 C C . SER A 1 305 ? -8.131 -13.638 10.124 1.00 96.88 305 SER A C 1
ATOM 2384 O O . SER A 1 305 ? -7.875 -14.658 10.755 1.00 96.88 305 SER A O 1
ATOM 2386 N N . VAL A 1 306 ? -7.258 -13.071 9.287 1.00 95.88 306 VAL A N 1
ATOM 2387 C CA . VAL A 1 306 ? -5.942 -13.641 8.975 1.00 95.88 306 VAL A CA 1
ATOM 2388 C C . VAL A 1 306 ? -4.887 -13.162 9.970 1.00 95.88 306 VAL A C 1
ATOM 2390 O O . VAL A 1 306 ? -4.189 -13.975 10.566 1.00 95.88 306 VAL A O 1
ATOM 2393 N N . CYS A 1 307 ? -4.773 -11.846 10.171 1.00 93.75 307 CYS A N 1
ATOM 2394 C CA . CYS A 1 307 ? -3.736 -11.255 11.025 1.00 93.75 307 CYS A CA 1
ATOM 2395 C C . CYS A 1 307 ? -4.250 -10.725 12.372 1.00 93.75 307 CYS A C 1
ATOM 2397 O O . CYS A 1 307 ? -3.453 -10.301 13.203 1.00 93.75 307 CYS A O 1
ATOM 2399 N N . GLY A 1 308 ? -5.565 -10.718 12.604 1.00 94.00 308 GLY A N 1
ATOM 2400 C CA . GLY A 1 308 ? -6.171 -10.217 13.841 1.00 94.00 308 GLY A CA 1
ATOM 2401 C C . GLY A 1 308 ? -6.227 -8.690 13.959 1.00 94.00 308 GLY A C 1
ATOM 2402 O O . GLY A 1 308 ? -6.825 -8.185 14.909 1.00 94.00 308 GLY A O 1
ATOM 2403 N N . THR A 1 309 ? -5.652 -7.941 13.011 1.00 94.62 309 THR A N 1
ATOM 2404 C CA . THR A 1 309 ? -5.652 -6.472 13.036 1.00 94.62 309 THR A CA 1
ATOM 2405 C C . THR A 1 309 ? -7.073 -5.924 13.018 1.00 94.62 309 THR A C 1
ATOM 2407 O O . THR A 1 309 ? -7.862 -6.219 12.117 1.00 94.62 309 THR A O 1
ATOM 2410 N N . LEU A 1 310 ? -7.395 -5.088 14.005 1.00 95.88 310 LEU A N 1
ATOM 2411 C CA . LEU A 1 310 ? -8.652 -4.356 14.037 1.00 95.88 310 LEU A CA 1
ATOM 2412 C C . LEU A 1 310 ? -8.595 -3.181 13.059 1.00 95.88 310 LEU A C 1
ATOM 2414 O O . LEU A 1 310 ? -7.849 -2.233 13.291 1.00 95.88 310 LEU A O 1
ATOM 2418 N N . MET A 1 311 ? -9.420 -3.230 12.013 1.00 94.94 311 MET A N 1
ATOM 2419 C CA . MET A 1 311 ? -9.461 -2.188 10.987 1.00 94.94 311 MET A CA 1
ATOM 2420 C C . MET A 1 311 ? -10.273 -0.991 11.479 1.00 94.94 311 MET A C 1
ATOM 2422 O O . MET A 1 311 ? -9.744 0.109 11.629 1.00 94.94 311 MET A O 1
ATOM 2426 N N . TYR A 1 312 ? -11.547 -1.219 11.806 1.00 96.62 312 TYR A N 1
ATOM 2427 C CA . TYR A 1 312 ? -12.448 -0.172 12.280 1.00 96.62 312 TYR A CA 1
ATOM 2428 C C . TYR A 1 312 ? -13.526 -0.708 13.220 1.00 96.62 312 TYR A C 1
ATOM 2430 O O . TYR A 1 312 ? -13.761 -1.916 13.341 1.00 96.62 312 TYR A O 1
ATOM 2438 N N . ARG A 1 313 ? -14.189 0.217 13.909 1.00 96.19 313 ARG A N 1
ATOM 2439 C CA . ARG A 1 313 ? -15.351 -0.047 14.754 1.00 96.19 313 ARG A CA 1
ATOM 2440 C C . ARG A 1 313 ? -16.566 0.729 14.275 1.00 96.19 313 ARG A C 1
ATOM 2442 O O . ARG A 1 313 ? -16.424 1.816 13.724 1.00 96.19 313 ARG A O 1
ATOM 2449 N N . ILE A 1 314 ? -17.746 0.189 14.555 1.00 95.94 314 ILE A N 1
ATOM 2450 C CA . ILE A 1 314 ? -19.037 0.832 14.300 1.00 95.94 314 ILE A CA 1
ATOM 2451 C C . ILE A 1 314 ? -19.772 0.943 15.635 1.00 95.94 314 ILE A C 1
ATOM 2453 O O . ILE A 1 314 ? -19.862 -0.032 16.383 1.00 95.94 314 ILE A O 1
ATOM 2457 N N . SER A 1 315 ? -20.264 2.139 15.951 1.00 94.06 315 SER A N 1
ATOM 2458 C CA . SER A 1 315 ? -21.005 2.422 17.182 1.00 94.06 315 SER A CA 1
ATOM 2459 C C . SER A 1 315 ? -22.474 2.650 16.870 1.00 94.06 315 SER A C 1
ATOM 2461 O O . SER A 1 315 ? -22.792 3.440 15.984 1.00 94.06 315 SER A O 1
ATOM 2463 N N . SER A 1 316 ? -23.381 2.076 17.661 1.00 94.19 316 SER A N 1
ATOM 2464 C CA . SER A 1 316 ? -24.802 2.442 17.582 1.00 94.19 316 SER A CA 1
ATOM 2465 C C . SER A 1 316 ? -25.064 3.914 17.927 1.00 94.19 316 SER A C 1
ATOM 2467 O O . SER A 1 316 ? -26.110 4.439 17.563 1.00 94.19 316 SER A O 1
ATOM 2469 N N . GLY A 1 317 ? -24.134 4.578 18.624 1.00 89.81 317 GLY A N 1
ATOM 2470 C CA . GLY A 1 317 ? -24.214 6.009 18.931 1.00 89.81 317 GLY A CA 1
ATOM 2471 C C . GLY A 1 317 ? -23.797 6.918 17.773 1.00 89.81 317 GLY A C 1
ATOM 2472 O O . GLY A 1 317 ? -24.115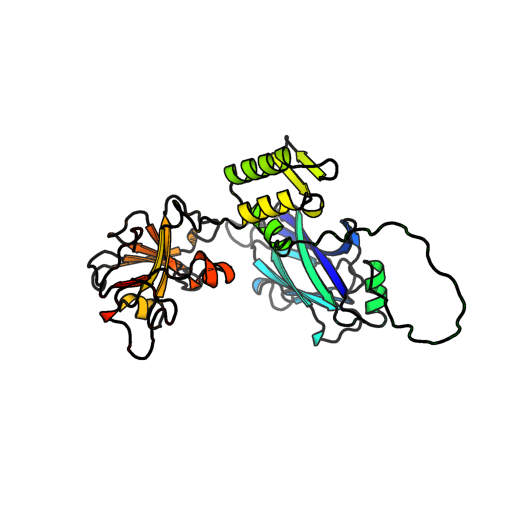 8.100 17.798 1.00 89.81 317 GLY A O 1
ATOM 2473 N N . PHE A 1 318 ? -23.118 6.370 16.759 1.00 89.94 318 PHE A N 1
ATOM 2474 C CA . PHE A 1 318 ? -22.678 7.102 15.570 1.00 89.94 318 PHE A CA 1
ATOM 2475 C C . PHE A 1 318 ? -22.922 6.276 14.292 1.00 89.94 318 PHE A C 1
ATOM 2477 O O . PHE A 1 318 ? -21.963 5.822 13.660 1.00 89.94 318 PHE A O 1
ATOM 2484 N N . PRO A 1 319 ? -24.191 6.019 13.917 1.00 90.44 319 PRO A N 1
ATOM 2485 C CA . PRO A 1 319 ? -24.508 5.238 12.723 1.00 90.44 319 PRO A CA 1
ATOM 2486 C C . PRO A 1 319 ? -23.934 5.873 11.448 1.00 90.44 319 PRO A C 1
ATOM 2488 O O . PRO A 1 319 ? -23.965 7.092 11.293 1.00 90.44 319 PRO A O 1
ATOM 2491 N N . GLY A 1 320 ? -23.438 5.046 10.523 1.00 92.38 320 GLY A N 1
ATOM 2492 C CA . GLY A 1 320 ? -22.858 5.503 9.253 1.00 92.38 320 GLY A CA 1
ATOM 2493 C C . GLY A 1 320 ? -21.427 6.046 9.351 1.00 92.38 320 GLY A C 1
ATOM 2494 O O . GLY A 1 320 ? -20.896 6.529 8.350 1.00 92.38 320 GLY A O 1
ATOM 2495 N N . LEU A 1 321 ? -20.790 5.966 10.526 1.00 94.44 321 LEU A N 1
ATOM 2496 C CA . LEU A 1 321 ? -19.380 6.309 10.718 1.00 94.44 321 LEU A CA 1
ATOM 2497 C C . LEU A 1 321 ? -18.535 5.061 10.986 1.00 94.44 321 LEU A C 1
ATOM 2499 O O . LEU A 1 321 ? -18.914 4.187 11.770 1.00 94.44 321 LEU A O 1
ATOM 2503 N N . LEU A 1 322 ? -17.347 5.022 10.382 1.00 95.94 322 LEU A N 1
ATOM 2504 C CA . LEU A 1 322 ? -16.320 4.022 10.656 1.00 95.94 322 LEU A CA 1
ATOM 2505 C C . LEU A 1 322 ? -15.227 4.653 11.518 1.00 95.94 322 LEU A C 1
ATOM 2507 O O . LEU A 1 322 ? -14.592 5.626 11.115 1.00 95.94 322 LEU A O 1
ATOM 2511 N N . ILE A 1 323 ? -15.010 4.097 12.711 1.00 96.25 323 ILE A N 1
ATOM 2512 C CA . ILE A 1 323 ? -13.962 4.525 13.645 1.00 96.25 323 ILE A CA 1
ATOM 2513 C C . ILE A 1 323 ? -12.729 3.650 13.405 1.00 96.25 323 ILE A C 1
ATOM 2515 O O . ILE A 1 323 ? -12.609 2.554 13.959 1.00 96.25 323 ILE A O 1
ATOM 2519 N N . THR A 1 324 ? -11.836 4.119 12.546 1.00 96.12 324 THR A N 1
ATOM 2520 C CA . THR A 1 324 ? -10.673 3.396 12.019 1.00 96.12 324 THR A CA 1
ATOM 2521 C C . THR A 1 324 ? -9.427 3.639 12.869 1.00 96.12 324 THR A C 1
ATOM 2523 O O . THR A 1 324 ? -9.305 4.661 13.545 1.00 96.12 324 THR A O 1
ATOM 2526 N N . ARG A 1 325 ? -8.472 2.702 12.860 1.00 95.19 325 ARG A N 1
ATOM 2527 C CA . ARG A 1 325 ? -7.220 2.817 13.626 1.00 95.19 325 ARG A CA 1
ATOM 2528 C C . ARG A 1 325 ? -6.139 3.541 12.824 1.00 95.19 325 ARG A C 1
ATOM 2530 O O . ARG A 1 325 ? -5.761 3.076 11.753 1.00 95.19 325 ARG A O 1
ATOM 2537 N N . ILE A 1 326 ? -5.567 4.618 13.373 1.00 94.38 326 ILE A N 1
ATOM 2538 C CA . ILE A 1 326 ? -4.502 5.389 12.696 1.00 94.38 326 ILE A CA 1
ATOM 2539 C C . ILE A 1 326 ? -3.306 4.494 12.357 1.00 94.38 326 ILE A C 1
ATOM 2541 O O . ILE A 1 326 ? -2.770 4.578 11.261 1.00 94.38 326 ILE A O 1
ATOM 2545 N N . GLY A 1 327 ? -2.938 3.575 13.254 1.00 91.81 327 GLY A N 1
ATOM 2546 C CA . GLY A 1 327 ? -1.808 2.661 13.047 1.00 91.81 327 GLY A CA 1
ATOM 2547 C C . GLY A 1 327 ? -1.981 1.635 11.918 1.00 91.81 327 GLY A C 1
ATOM 2548 O O . GLY A 1 327 ? -1.074 0.840 11.712 1.00 91.81 327 GLY A O 1
ATOM 2549 N N . THR A 1 328 ? -3.121 1.621 11.218 1.00 91.38 328 THR A N 1
ATOM 2550 C CA . THR A 1 328 ? -3.370 0.745 10.054 1.00 91.38 328 THR A CA 1
ATOM 2551 C C . THR A 1 328 ? -3.183 1.450 8.708 1.00 91.38 328 THR A C 1
ATOM 2553 O O . THR A 1 328 ? -3.417 0.844 7.669 1.00 91.38 328 THR A O 1
ATOM 2556 N N . ILE A 1 329 ? -2.785 2.725 8.715 1.00 88.50 329 ILE A N 1
ATOM 2557 C CA . ILE A 1 329 ? -2.462 3.486 7.503 1.00 88.50 329 ILE A CA 1
ATOM 2558 C C . ILE A 1 329 ? -1.041 3.118 7.047 1.00 88.50 329 ILE A C 1
ATOM 2560 O O . ILE A 1 329 ? -0.139 3.035 7.870 1.00 88.50 329 ILE A O 1
ATOM 2564 N N . ASP A 1 330 ? -0.807 2.933 5.750 1.00 82.38 330 ASP A N 1
ATOM 2565 C CA . ASP A 1 330 ? 0.549 2.656 5.243 1.00 82.38 330 ASP A CA 1
ATOM 2566 C C . ASP A 1 330 ? 1.371 3.946 5.025 1.00 82.38 330 ASP A C 1
ATOM 2568 O O . ASP A 1 330 ? 2.598 3.946 5.131 1.00 82.38 330 ASP A O 1
ATOM 2572 N N . ASP A 1 331 ? 0.707 5.080 4.766 1.00 76.19 331 ASP A N 1
ATOM 2573 C CA . ASP A 1 331 ? 1.360 6.386 4.612 1.00 76.19 331 ASP A CA 1
ATOM 2574 C C . ASP A 1 331 ? 1.627 7.066 5.969 1.00 76.19 331 ASP A C 1
ATOM 2576 O O . ASP A 1 331 ? 0.772 7.745 6.551 1.00 76.19 331 ASP A O 1
ATOM 2580 N N . PHE A 1 332 ? 2.860 6.930 6.460 1.00 80.44 332 PHE A N 1
ATOM 2581 C CA . PHE A 1 332 ? 3.301 7.552 7.712 1.00 80.44 332 PHE A CA 1
ATOM 2582 C C . PHE A 1 332 ? 3.267 9.089 7.698 1.00 80.44 332 PHE A C 1
ATOM 2584 O O . PHE A 1 332 ? 3.089 9.693 8.756 1.00 80.44 332 PHE A O 1
ATOM 2591 N N . ASN A 1 333 ? 3.369 9.743 6.535 1.00 75.38 333 ASN A N 1
ATOM 2592 C CA . ASN A 1 333 ? 3.255 11.202 6.460 1.00 75.38 333 ASN A CA 1
ATOM 2593 C C . ASN A 1 333 ? 1.823 11.654 6.778 1.00 75.38 333 ASN A C 1
ATOM 2595 O O . ASN A 1 333 ? 1.624 12.660 7.463 1.00 75.38 333 ASN A O 1
ATOM 2599 N N . LEU A 1 334 ? 0.809 10.894 6.346 1.00 79.50 334 LEU A N 1
ATOM 2600 C CA . LEU A 1 334 ? -0.580 11.178 6.712 1.00 79.50 334 LEU A CA 1
ATOM 2601 C C . LEU A 1 334 ? -0.809 11.034 8.218 1.00 79.50 334 LEU A C 1
ATOM 2603 O O . LEU A 1 334 ? -1.515 11.865 8.792 1.00 79.50 334 LEU A O 1
ATOM 2607 N N . MET A 1 335 ? -0.185 10.042 8.865 1.00 85.25 335 MET A N 1
ATOM 2608 C CA . MET A 1 335 ? -0.265 9.886 10.323 1.00 85.25 335 MET A CA 1
ATOM 2609 C C . MET A 1 335 ? 0.305 11.095 11.071 1.00 85.25 335 MET A C 1
ATOM 2611 O O . MET A 1 335 ? -0.274 11.532 12.064 1.00 85.25 335 MET A O 1
ATOM 2615 N N . GLU A 1 336 ? 1.436 11.630 10.603 1.00 78.56 336 GLU A N 1
ATOM 2616 C CA . GLU A 1 336 ? 2.114 12.762 11.241 1.00 78.56 336 GLU A CA 1
ATOM 2617 C C . GLU A 1 336 ? 1.393 14.097 10.992 1.00 78.56 336 GLU A C 1
ATOM 2619 O O . GLU A 1 336 ? 1.391 14.976 11.857 1.00 78.56 336 GLU A O 1
ATOM 2624 N N . THR A 1 337 ? 0.756 14.249 9.827 1.00 80.81 337 THR A N 1
ATOM 2625 C CA . THR A 1 337 ? 0.205 15.532 9.369 1.00 80.81 337 THR A CA 1
ATOM 2626 C C . THR A 1 337 ? -1.323 15.579 9.414 1.00 80.81 337 THR A C 1
ATOM 2628 O O . THR A 1 337 ? -1.908 16.145 10.336 1.00 80.81 337 THR A O 1
ATOM 2631 N N . LYS A 1 338 ? -1.989 15.016 8.405 1.00 79.88 338 LYS A N 1
ATOM 2632 C CA . LYS A 1 338 ? -3.424 15.189 8.143 1.00 79.88 338 LYS A CA 1
ATOM 2633 C C . LYS A 1 338 ? -4.322 14.418 9.109 1.00 79.88 338 LYS A C 1
ATOM 2635 O O . LYS A 1 338 ? -5.433 14.859 9.387 1.00 79.88 338 LYS A O 1
ATOM 2640 N N . ILE A 1 339 ? -3.835 13.291 9.622 1.00 87.81 339 ILE A N 1
ATOM 2641 C CA . ILE A 1 339 ? -4.585 12.355 10.469 1.00 87.81 339 ILE A CA 1
ATOM 2642 C C . ILE A 1 339 ? -4.086 12.421 11.924 1.00 87.81 339 ILE A C 1
ATOM 2644 O O . ILE A 1 339 ? -4.516 11.661 12.792 1.00 87.81 339 ILE A O 1
ATOM 2648 N N . LYS A 1 340 ? -3.232 13.401 12.243 1.00 88.56 340 LYS A N 1
ATOM 2649 C CA . LYS A 1 340 ? -2.866 13.715 13.623 1.00 88.56 340 LYS A CA 1
ATOM 2650 C C . LYS A 1 340 ? -4.138 13.894 14.472 1.00 88.56 340 LYS A C 1
ATOM 2652 O O . LYS A 1 340 ? -5.037 14.612 14.031 1.00 88.56 340 LYS A O 1
ATOM 2657 N N . PRO A 1 341 ? -4.237 13.281 15.668 1.00 92.69 341 PRO A N 1
ATOM 2658 C CA . PRO A 1 341 ? -5.382 13.471 16.555 1.00 92.69 341 PRO A CA 1
ATOM 2659 C C . PRO A 1 341 ? -5.675 14.952 16.828 1.00 92.69 341 PRO A C 1
ATOM 2661 O O . PRO A 1 341 ? -4.758 15.711 17.149 1.00 92.69 341 PRO A O 1
ATOM 2664 N N . ARG A 1 342 ? -6.944 15.346 16.712 1.00 91.50 342 ARG A N 1
ATOM 2665 C CA . ARG A 1 342 ? -7.451 16.707 16.942 1.00 91.50 342 ARG A CA 1
ATOM 2666 C C . ARG A 1 342 ? -7.958 16.932 18.360 1.00 91.50 342 ARG A C 1
ATOM 2668 O O . ARG A 1 342 ? -7.901 18.055 18.852 1.00 91.50 342 ARG A O 1
ATOM 2675 N N . PHE A 1 343 ? -8.377 15.862 19.032 1.00 93.56 343 PHE A N 1
ATOM 2676 C CA . PHE A 1 343 ? -8.796 15.878 20.430 1.00 93.56 343 PHE A CA 1
ATOM 2677 C C . PHE A 1 343 ? -8.537 14.530 21.118 1.00 93.56 343 PHE A C 1
ATOM 2679 O O . PHE A 1 343 ? -8.153 13.530 20.502 1.00 93.56 343 PHE A O 1
ATOM 2686 N N . GLU A 1 344 ? -8.718 14.510 22.431 1.00 94.88 344 GLU A N 1
ATOM 2687 C CA . GLU A 1 344 ? -8.537 13.344 23.283 1.00 94.88 344 GLU A CA 1
ATOM 2688 C C . GLU A 1 344 ? -9.767 13.151 24.171 1.00 94.88 344 GLU A C 1
ATOM 2690 O O . GLU A 1 344 ? -10.233 14.086 24.818 1.00 94.88 344 GLU A O 1
ATOM 2695 N N . MET A 1 345 ? -10.298 11.931 24.213 1.00 94.25 345 MET A N 1
ATOM 2696 C CA . MET A 1 345 ? -11.502 11.586 24.970 1.00 94.25 345 MET A CA 1
ATOM 2697 C C . MET A 1 345 ? -11.236 10.499 26.016 1.00 94.25 345 MET A C 1
ATOM 2699 O O . MET A 1 345 ? -10.247 9.755 25.947 1.00 94.25 345 MET A O 1
ATOM 2703 N N . TYR A 1 346 ? -12.154 10.397 26.978 1.00 94.62 346 TYR A N 1
ATOM 2704 C CA . TYR A 1 346 ? -12.076 9.500 28.131 1.00 94.62 346 TYR A CA 1
ATOM 2705 C C . TYR A 1 346 ? -10.830 9.707 29.007 1.00 94.62 346 TYR A C 1
ATOM 2707 O O . TYR A 1 346 ? -10.292 8.753 29.575 1.00 94.62 346 TYR A O 1
ATOM 2715 N N . THR A 1 347 ? -10.359 10.949 29.154 1.00 94.56 347 THR A N 1
ATOM 2716 C CA . THR A 1 347 ? -9.113 11.255 29.882 1.00 94.56 347 THR A CA 1
ATOM 2717 C C . THR A 1 347 ? -9.145 10.867 31.361 1.00 94.56 347 THR A C 1
ATOM 2719 O O . THR A 1 347 ? -8.084 10.666 31.948 1.00 94.56 347 THR A O 1
ATOM 2722 N N . LYS A 1 348 ? -10.327 10.639 31.953 1.00 93.88 348 LYS A N 1
ATOM 2723 C CA . LYS A 1 348 ? -10.468 10.088 33.313 1.00 93.88 348 LYS A CA 1
ATOM 2724 C C . LYS A 1 348 ? -9.809 8.716 33.497 1.00 93.88 348 LYS A C 1
ATOM 2726 O O . LYS A 1 348 ? -9.478 8.329 34.612 1.00 93.88 348 LYS A O 1
ATOM 2731 N N . SER A 1 349 ? -9.665 7.955 32.410 1.00 94.56 349 SER A N 1
ATOM 2732 C CA . SER A 1 349 ? -9.047 6.625 32.392 1.00 94.56 349 SER A CA 1
ATOM 2733 C C . SER A 1 349 ? -7.589 6.647 31.915 1.00 94.56 349 SER A C 1
ATOM 2735 O O . SER A 1 349 ? -6.932 5.605 31.935 1.00 94.56 349 SER A O 1
ATOM 2737 N N . ARG A 1 350 ? -7.054 7.824 31.551 1.00 94.44 350 ARG A N 1
ATOM 2738 C CA . ARG A 1 350 ? -5.657 7.994 31.140 1.00 94.44 350 ARG A CA 1
ATOM 2739 C C . ARG A 1 350 ? -4.714 7.695 32.300 1.00 94.44 350 ARG A C 1
ATOM 2741 O O . ARG A 1 350 ? -4.858 8.225 33.402 1.00 94.44 350 ARG A O 1
ATOM 2748 N N . VAL A 1 351 ? -3.705 6.871 32.040 1.00 93.06 351 VAL A N 1
ATOM 2749 C CA . VAL A 1 351 ? -2.682 6.543 33.038 1.00 93.06 351 VAL A CA 1
ATOM 2750 C C . VAL A 1 351 ? -1.709 7.708 33.225 1.00 93.06 351 VAL A C 1
ATOM 2752 O O . VAL A 1 351 ? -1.218 8.282 32.260 1.00 93.06 351 VAL A O 1
ATOM 2755 N N . ALA A 1 352 ? -1.376 8.035 34.474 1.00 91.44 352 ALA A N 1
ATOM 2756 C CA . ALA A 1 352 ? -0.588 9.229 34.797 1.00 91.44 352 ALA A CA 1
ATOM 2757 C C . ALA A 1 352 ? 0.829 9.252 34.187 1.00 91.44 352 ALA A C 1
ATOM 2759 O O . ALA A 1 352 ? 1.384 10.324 33.969 1.00 91.44 352 ALA A O 1
ATOM 2760 N N . TRP A 1 353 ? 1.424 8.087 33.910 1.00 93.19 353 TRP A N 1
ATOM 2761 C CA . TRP A 1 353 ? 2.762 7.991 33.317 1.00 93.19 353 TRP A CA 1
ATOM 2762 C C . TRP A 1 353 ? 2.773 8.188 31.792 1.00 93.19 353 TRP A C 1
ATOM 2764 O O . TRP A 1 353 ? 3.844 8.366 31.217 1.00 93.19 353 TRP A O 1
ATOM 2774 N N . CYS A 1 354 ? 1.608 8.165 31.134 1.00 89.69 354 CYS A N 1
ATOM 2775 C CA . CYS A 1 354 ? 1.474 8.348 29.694 1.00 89.69 354 CYS A CA 1
ATOM 2776 C C . CYS A 1 354 ? 0.713 9.657 29.411 1.00 89.69 354 CYS A C 1
ATOM 2778 O O . CYS A 1 354 ? -0.500 9.716 29.613 1.00 89.69 354 CYS A O 1
ATOM 2780 N N . PRO A 1 355 ? 1.388 10.722 28.943 1.00 84.06 355 PRO A N 1
ATOM 2781 C CA . PRO A 1 355 ? 0.802 12.063 28.866 1.00 84.06 355 PRO A CA 1
ATOM 2782 C C . PRO A 1 355 ? -0.207 12.270 27.714 1.00 84.06 355 PRO A C 1
ATOM 2784 O O . PRO A 1 355 ? -0.547 13.412 27.409 1.00 84.06 355 PRO A O 1
ATOM 2787 N N . GLY A 1 356 ? -0.697 11.206 27.066 1.00 83.38 356 GLY A N 1
ATOM 2788 C CA . GLY A 1 356 ? -1.667 11.292 25.966 1.00 83.38 356 GLY A CA 1
ATOM 2789 C C . GLY A 1 356 ? -1.093 11.998 24.735 1.00 83.38 356 GLY A C 1
ATOM 2790 O O . GLY A 1 356 ? 0.030 11.711 24.321 1.00 83.38 356 GLY A O 1
ATOM 2791 N N . ALA A 1 357 ? -1.834 12.957 24.167 1.00 80.31 357 ALA A N 1
ATOM 2792 C CA . ALA A 1 357 ? -1.417 13.731 22.985 1.00 80.31 357 ALA A CA 1
ATOM 2793 C C . ALA A 1 357 ? -0.159 14.618 23.182 1.00 80.31 357 ALA A C 1
ATOM 2795 O O . ALA A 1 357 ? 0.269 15.310 22.247 1.00 80.31 357 ALA A O 1
ATOM 2796 N N . GLY A 1 358 ? 0.427 14.625 24.384 1.00 74.25 358 GLY A N 1
ATOM 2797 C CA . GLY A 1 358 ? 1.689 15.293 24.694 1.00 74.25 358 GLY A CA 1
ATOM 2798 C C . GLY A 1 358 ? 1.652 16.798 24.416 1.00 74.25 358 GLY A C 1
ATOM 2799 O O . GLY A 1 358 ? 0.741 17.506 24.843 1.00 74.25 358 GLY A O 1
ATOM 2800 N N . GLU A 1 359 ? 2.646 17.294 23.673 1.00 65.81 359 GLU A N 1
ATOM 2801 C CA . GLU A 1 359 ? 2.822 18.720 23.346 1.00 65.81 359 GLU A CA 1
ATOM 2802 C C . GLU A 1 359 ? 1.787 19.275 22.353 1.00 65.81 359 GLU A C 1
ATOM 2804 O O . GLU A 1 359 ? 1.735 20.482 22.121 1.00 65.81 359 GLU A O 1
ATOM 2809 N N . SER A 1 360 ? 0.934 18.421 21.778 1.00 67.12 360 SER A N 1
ATOM 2810 C CA . SER A 1 360 ? 0.000 18.809 20.714 1.00 67.12 360 SER A CA 1
ATOM 2811 C C . SER A 1 360 ? -1.162 19.695 21.177 1.00 67.12 360 SER A C 1
ATOM 2813 O O . SER A 1 360 ? -1.858 20.225 20.320 1.00 67.12 360 SER A O 1
ATOM 2815 N N . LYS A 1 361 ? -1.367 19.866 22.496 1.00 76.94 361 LYS A N 1
ATOM 2816 C CA . LYS A 1 361 ? -2.404 20.728 23.113 1.00 76.94 361 LYS A CA 1
ATOM 2817 C C . LYS A 1 361 ? -3.796 20.594 22.477 1.00 76.94 361 LYS A C 1
ATOM 2819 O O . LYS A 1 361 ? -4.486 21.583 22.255 1.00 76.94 361 LYS A O 1
ATOM 2824 N N . VAL A 1 362 ? -4.186 19.361 22.188 1.00 88.62 362 VAL A N 1
ATOM 2825 C CA . VAL A 1 362 ? -5.510 19.037 21.654 1.00 88.62 362 VAL A CA 1
ATOM 2826 C C . VAL A 1 362 ? -6.581 19.188 22.738 1.00 88.62 362 VAL A C 1
ATOM 2828 O O . VAL A 1 362 ? -6.271 19.030 23.924 1.00 88.62 362 VAL A O 1
ATOM 2831 N N . SER A 1 363 ? -7.828 19.468 22.347 1.00 91.75 363 SER A N 1
ATOM 2832 C CA . SER A 1 363 ? -8.964 19.537 23.278 1.00 91.75 363 SER A CA 1
ATOM 2833 C C . SER A 1 363 ? -9.123 18.204 24.028 1.00 91.75 363 SER A C 1
ATOM 2835 O O . SER A 1 363 ? -8.920 17.135 23.451 1.00 91.75 363 SER A O 1
ATOM 2837 N N . GLN A 1 364 ? -9.430 18.249 25.329 1.00 93.00 364 GLN A N 1
ATOM 2838 C CA . GLN A 1 364 ? -9.498 17.064 26.197 1.00 93.00 364 GLN A CA 1
ATOM 2839 C C . GLN A 1 364 ? -10.876 16.934 26.843 1.00 93.00 364 GLN A C 1
ATOM 2841 O O . GLN A 1 364 ? -11.371 17.887 27.441 1.00 93.00 364 GLN A O 1
ATOM 2846 N N . PHE A 1 365 ? -11.449 15.734 26.785 1.00 93.19 365 PHE A N 1
ATOM 2847 C CA . PHE A 1 365 ? -12.757 15.411 27.350 1.00 93.19 365 PHE A CA 1
ATOM 2848 C C . PHE A 1 365 ? -12.637 14.246 28.340 1.00 93.19 365 PHE A C 1
ATOM 2850 O O . PHE A 1 365 ? -12.027 13.217 28.036 1.00 93.19 365 PHE A O 1
ATOM 2857 N N . GLU A 1 366 ? -13.223 14.394 29.532 1.00 92.50 366 GLU A N 1
ATOM 2858 C CA . GLU A 1 366 ? -13.203 13.345 30.567 1.00 92.50 366 GLU A CA 1
ATOM 2859 C C . GLU A 1 366 ? -14.006 12.098 30.165 1.00 92.50 366 GLU A C 1
ATOM 2861 O O . GLU A 1 366 ? -13.685 10.991 30.602 1.00 92.50 366 GLU A O 1
ATOM 2866 N N . ASP A 1 367 ? -14.997 12.275 29.292 1.00 91.06 367 ASP A N 1
ATOM 2867 C CA . ASP A 1 367 ? -15.878 11.249 28.732 1.00 91.06 367 ASP A CA 1
ATOM 2868 C C . ASP A 1 367 ? -15.826 11.272 27.192 1.00 91.06 367 ASP A C 1
ATOM 2870 O O . ASP A 1 367 ? -14.806 11.656 26.616 1.00 91.06 367 ASP A O 1
ATOM 2874 N N . ALA A 1 368 ? -16.887 10.822 26.513 1.00 87.38 368 ALA A N 1
ATOM 2875 C CA . ALA A 1 368 ? -16.987 10.884 25.057 1.00 87.38 368 ALA A CA 1
ATOM 2876 C C . ALA A 1 368 ? -16.865 12.336 24.564 1.00 87.38 368 ALA A C 1
ATOM 2878 O O . ALA A 1 368 ? -17.581 13.215 25.042 1.00 87.38 368 ALA A O 1
ATOM 2879 N N . GLY A 1 369 ? -15.964 12.569 23.608 1.00 83.94 369 GLY A N 1
ATOM 2880 C CA . GLY A 1 369 ? -15.840 13.854 22.919 1.00 83.94 369 GLY A CA 1
ATOM 2881 C C . GLY A 1 369 ? -16.847 13.995 21.768 1.00 83.94 369 GLY A C 1
ATOM 2882 O O . GLY A 1 369 ? -17.412 12.987 21.326 1.00 83.94 369 GLY A O 1
ATOM 2883 N N . PRO A 1 370 ? -17.071 15.220 21.269 1.00 82.81 370 PRO A N 1
ATOM 2884 C CA . PRO A 1 370 ? -18.007 15.472 20.182 1.00 82.81 370 PRO A CA 1
ATOM 2885 C C . PRO A 1 370 ? -17.391 15.052 18.837 1.00 82.81 370 PRO A C 1
ATOM 2887 O O . PRO A 1 370 ? -16.493 15.709 18.318 1.00 82.81 370 PRO A O 1
ATOM 2890 N N . LEU A 1 371 ? -17.845 13.927 18.274 1.00 82.31 371 LEU A N 1
ATOM 2891 C CA . LEU A 1 371 ? -17.366 13.458 16.969 1.00 82.31 371 LEU A CA 1
ATOM 2892 C C . LEU A 1 371 ? -17.933 14.315 15.839 1.00 82.31 371 LEU A C 1
ATOM 2894 O O . LEU A 1 371 ? -19.147 14.355 15.655 1.00 82.31 371 LEU A O 1
ATOM 2898 N N . GLY A 1 372 ? -17.053 14.923 15.038 1.00 75.19 372 GLY A N 1
ATOM 2899 C CA . GLY A 1 372 ? -17.462 15.668 13.845 1.00 75.19 372 GLY A CA 1
ATOM 2900 C C . GLY A 1 372 ? -18.068 17.043 14.132 1.00 75.19 372 GLY A C 1
ATOM 2901 O O . GLY A 1 372 ? -18.583 17.676 13.211 1.00 75.19 372 GLY A O 1
ATOM 2902 N N . GLU A 1 373 ? -17.991 17.521 15.377 1.00 76.94 373 GLU A N 1
ATOM 2903 C CA . GLU A 1 373 ? -18.348 18.894 15.741 1.00 76.94 373 GLU A CA 1
ATOM 2904 C C . GLU A 1 373 ? -17.078 19.731 16.000 1.00 76.94 373 GLU A C 1
ATOM 2906 O O . GLU A 1 373 ? -16.039 19.179 16.379 1.00 76.94 373 GLU A O 1
ATOM 2911 N N . PRO A 1 374 ? -17.130 21.066 15.821 1.00 65.50 374 PRO A N 1
ATOM 2912 C CA . PRO A 1 374 ? -16.007 21.950 16.137 1.00 65.50 374 PRO A CA 1
ATOM 2913 C C . PRO A 1 374 ? -15.622 21.886 17.625 1.00 65.50 374 PRO A C 1
ATOM 2915 O O . PRO A 1 374 ? -16.505 21.896 18.484 1.00 65.50 374 PRO A O 1
ATOM 2918 N N . HIS A 1 375 ? -14.319 21.877 17.932 1.00 60.94 375 HIS A N 1
ATOM 2919 C CA . HIS A 1 375 ? -13.784 21.748 19.295 1.00 60.94 375 HIS A CA 1
ATOM 2920 C C . HIS A 1 375 ? -12.459 22.481 19.521 1.00 60.94 375 HIS A C 1
ATOM 2922 O O . HIS A 1 375 ? -11.811 22.879 18.525 1.00 60.94 375 HIS A O 1
#

Sequence (375 aa):
MPDVKRTVRVITQQRTTDETPEQEGFPMRAWNISIHLLTPSGDLLPATCYEKVVYLLHETFGPKRMRQTFKEPPFTIHEKGWGEFDMSILLQPVGGNRNAEQTLQHDVNFQSGPEYESTHQVTFKNPKGALLEALRESGTVGDEGAVNGKGGAVGGTPGAGPKKVRKAQSKSVDMEKLAEALPMLGEEELLQVVQMVHDNKTEETYTKNDVENGEFHVDLYTLPDPLIKQLWDFTTSKPTEAPGFVDSFICNCSDDHKITASMFASNFVVQESHTIHTRGKDRLTKFAQSKTIASGNTMENNFCSVCGTLMYRISSGFPGLLITRIGTIDDFNLMETKIKPRFEMYTKSRVAWCPGAGESKVSQFEDAGPLGEPH

Foldseek 3Di:
DAKDKWKKKKKKFKDFDPDDDPDPPFTKMKMKIFIFTQAPVRDTHWQQQFQKKWKQQDCVVPPVPRIDMAGGPRRMDIDMDRDKDKIKMWTHGDVHDPVQIDIDIDIRDDVDDRMDMDMDMDIGHPDDDPSVVSSVVRHDDDDDDDDPDDDDDDDDDDDDDDPPPPDPDDDDADVVLLVVQQVVDDPVLVVVLVVLCVVQPDPQWDWDQDPPVRDIDGDLVSGDPVSSVVSRCSSVPPVLDPDFWQFWEWEQQPVQCVLVVHRIFTWTKGFLVSDDDPDQQVQWDKDWDQPRPPVSWIKIFTAGNPPRHTAFIDTPVDPRMTTGGLVPDPDVVCCVPSNPHQEYALCCNGDPVDPGSPPPPHHYYVHDDDTRDDD